Protein AF-A0A933KAN9-F1 (afdb_monomer_lite)

Radius of gyration: 33.81 Å; chains: 1; bounding box: 90×97×96 Å

Secondary structure (DSSP, 8-state):
----------------PPPP------------PPPP----PPP-----HHHHHHH-S-HHHHHHHHHHHHHHHHH-TTTS-SSGGG--PBPTTHHHHHHHH-TTS-HHHHHHHHHHHHTSHHHHHHHHH--EEE-TTS-EEEE--HHHHHHHHHHHHHHHTT-SS----PPPPPP-----------S---S-S-------EEEE-S--SGGGSBSSTTSTT-EEEEEE-GGGGGG-TTGGG-SEEEEEEE-TT-----SEE--TT-SS-EEGGGS--S-SSS-EEEEEEEEEEEETTEEEEES--S-TTPEEEEEEE--HHHH----S--GGGGGTTTTTTS-BPP--SSS------------

Structure (mmCIF, N/CA/C/O backbone):
data_AF-A0A933KAN9-F1
#
_entry.id   AF-A0A933KAN9-F1
#
loop_
_atom_site.group_PDB
_atom_site.id
_atom_site.type_symbol
_atom_site.label_atom_id
_atom_site.label_alt_id
_atom_site.label_comp_id
_atom_site.label_asym_id
_atom_site.label_entity_id
_atom_site.label_seq_id
_atom_site.pdbx_PDB_ins_code
_atom_site.Cartn_x
_atom_site.Cartn_y
_atom_site.Cartn_z
_atom_site.occupancy
_atom_site.B_iso_or_equiv
_atom_site.auth_seq_id
_atom_site.auth_comp_id
_atom_site.auth_asym_id
_atom_site.auth_atom_id
_atom_site.pdbx_PDB_model_num
ATOM 1 N N . MET A 1 1 ? 18.149 -59.573 58.997 1.00 39.22 1 MET A N 1
ATOM 2 C CA . MET A 1 1 ? 18.517 -60.628 58.024 1.00 39.22 1 MET A CA 1
ATOM 3 C C . MET A 1 1 ? 18.379 -60.016 56.630 1.00 39.22 1 MET A C 1
ATOM 5 O O . MET A 1 1 ? 17.263 -59.707 56.255 1.00 39.22 1 MET A O 1
ATOM 9 N N . ALA A 1 2 ? 19.431 -59.430 56.037 1.00 36.28 2 ALA A N 1
ATOM 10 C CA . ALA A 1 2 ? 20.423 -60.057 55.130 1.00 36.28 2 ALA A CA 1
ATOM 11 C C . ALA A 1 2 ? 19.733 -60.845 53.993 1.00 36.28 2 ALA A C 1
ATOM 13 O O . ALA A 1 2 ? 18.967 -61.752 54.287 1.00 36.28 2 ALA A O 1
ATOM 14 N N . THR A 1 3 ? 19.881 -60.533 52.695 1.00 36.53 3 THR A N 1
ATOM 15 C CA . THR A 1 3 ? 21.091 -60.693 51.840 1.00 36.53 3 THR A CA 1
ATOM 16 C C . THR A 1 3 ? 20.788 -59.997 50.486 1.00 36.53 3 THR A C 1
ATOM 18 O O . THR A 1 3 ? 19.727 -60.244 49.931 1.00 36.53 3 THR A O 1
ATOM 21 N N . ARG A 1 4 ? 21.469 -58.946 49.998 1.00 35.81 4 ARG A N 1
ATOM 22 C CA . ARG A 1 4 ? 22.758 -58.826 49.266 1.00 35.81 4 ARG A CA 1
ATOM 23 C C . ARG A 1 4 ? 22.948 -59.776 48.064 1.00 35.81 4 ARG A C 1
ATOM 25 O O . ARG A 1 4 ? 23.425 -60.887 48.247 1.00 35.81 4 ARG A O 1
ATOM 32 N N . ILE A 1 5 ? 22.734 -59.279 46.837 1.00 42.47 5 ILE A N 1
ATOM 33 C CA . ILE A 1 5 ? 23.408 -59.779 45.623 1.00 42.47 5 ILE A CA 1
ATOM 34 C C . ILE A 1 5 ? 24.001 -58.588 44.854 1.00 42.47 5 ILE A C 1
ATOM 36 O O . ILE A 1 5 ? 23.330 -57.603 44.562 1.00 42.47 5 ILE A O 1
ATOM 40 N N . SER A 1 6 ? 25.308 -58.682 44.610 1.00 36.56 6 SER A N 1
ATOM 41 C CA . SER A 1 6 ? 26.173 -57.728 43.913 1.00 36.56 6 SER A CA 1
ATOM 42 C C . SER A 1 6 ? 26.535 -58.217 42.507 1.00 36.56 6 SER A C 1
ATOM 44 O O . SER A 1 6 ? 26.453 -59.416 42.249 1.00 36.56 6 SER A O 1
ATOM 46 N N . ARG A 1 7 ? 27.136 -57.288 41.737 1.00 37.66 7 ARG A N 1
ATOM 47 C CA . ARG A 1 7 ? 28.066 -57.411 40.580 1.00 37.66 7 ARG A CA 1
ATOM 48 C C . ARG A 1 7 ? 27.442 -56.848 39.297 1.00 37.66 7 ARG A C 1
ATOM 50 O O . ARG A 1 7 ? 26.288 -57.120 39.028 1.00 37.66 7 ARG A O 1
ATOM 57 N N . LYS A 1 8 ? 28.134 -56.083 38.451 1.00 37.22 8 LYS A N 1
ATOM 58 C CA . LYS A 1 8 ? 29.492 -55.504 38.439 1.00 37.22 8 LYS A CA 1
ATOM 59 C C . LYS A 1 8 ? 29.449 -54.385 37.379 1.00 37.22 8 LYS A C 1
ATOM 61 O O . LYS A 1 8 ? 28.786 -54.549 36.363 1.00 37.22 8 LYS A O 1
ATOM 66 N N . LYS A 1 9 ? 30.120 -53.260 37.640 1.00 36.72 9 LYS A N 1
ATOM 67 C CA . LYS A 1 9 ? 30.424 -52.211 36.654 1.00 36.72 9 LYS A CA 1
ATOM 68 C C . LYS A 1 9 ? 31.708 -52.612 35.930 1.00 36.72 9 LYS A C 1
ATOM 70 O O . LYS A 1 9 ? 32.694 -52.854 36.623 1.00 36.72 9 LYS A O 1
ATOM 75 N N . ASP A 1 10 ? 31.701 -52.606 34.602 1.00 39.97 10 ASP A N 1
ATOM 76 C CA . ASP A 1 10 ? 32.914 -52.709 33.789 1.00 39.97 10 ASP A CA 1
ATOM 77 C C . ASP A 1 10 ? 33.286 -51.330 33.219 1.00 39.97 10 ASP A C 1
ATOM 79 O O . ASP A 1 10 ? 32.439 -50.572 32.744 1.00 39.97 10 ASP A O 1
ATOM 83 N N . ALA A 1 11 ? 34.572 -51.008 33.346 1.00 41.72 11 ALA A N 1
ATOM 84 C CA . ALA A 1 11 ? 35.268 -49.827 32.840 1.00 41.72 11 ALA A CA 1
ATOM 85 C C . ALA A 1 11 ? 36.273 -50.272 31.744 1.00 41.72 11 ALA A C 1
ATOM 87 O O . ALA A 1 11 ? 36.540 -51.468 31.632 1.00 41.72 11 ALA A O 1
ATOM 88 N N . PRO A 1 12 ? 36.797 -49.353 30.907 1.00 43.16 12 PRO A N 1
ATOM 89 C CA . PRO A 1 12 ? 37.215 -49.651 29.534 1.00 43.16 12 PRO A CA 1
ATOM 90 C C . PRO A 1 12 ? 38.697 -50.038 29.388 1.00 43.16 12 PRO A C 1
ATOM 92 O O . PRO A 1 12 ? 39.545 -49.587 30.154 1.00 43.16 12 PRO A O 1
ATOM 95 N N . GLU A 1 13 ? 39.013 -50.792 28.330 1.00 39.59 13 GLU A N 1
ATOM 96 C CA . GLU A 1 13 ? 40.375 -51.204 27.946 1.00 39.59 13 GLU A CA 1
ATOM 97 C C . GLU A 1 13 ? 40.784 -50.718 26.525 1.00 39.59 13 GLU A C 1
ATOM 99 O O . GLU A 1 13 ? 39.936 -50.241 25.766 1.00 39.59 13 GLU A O 1
ATOM 104 N N . PRO A 1 14 ? 42.095 -50.718 26.182 1.00 42.03 14 PRO A N 1
ATOM 105 C CA . PRO A 1 14 ? 42.763 -49.570 25.560 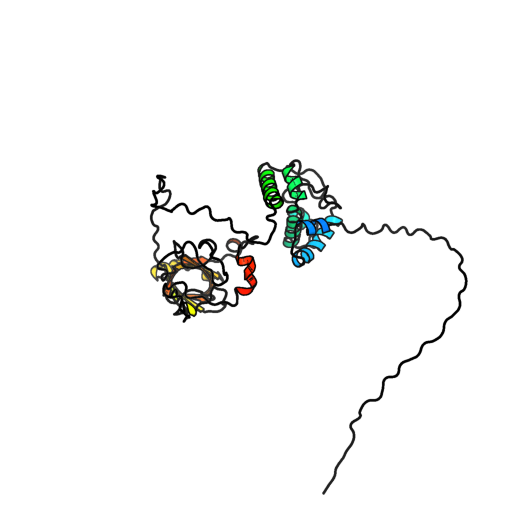1.00 42.03 14 PRO A CA 1
ATOM 106 C C . PRO A 1 14 ? 43.056 -49.677 24.050 1.00 42.03 14 PRO A C 1
ATOM 108 O O . PRO A 1 14 ? 43.121 -50.744 23.445 1.00 42.03 14 PRO A O 1
ATOM 111 N N . LYS A 1 15 ? 43.330 -48.507 23.454 1.00 38.97 15 LYS A N 1
ATOM 112 C CA . LYS A 1 15 ? 43.738 -48.300 22.054 1.00 38.97 15 LYS A CA 1
ATOM 113 C C . LYS A 1 15 ? 45.146 -48.845 21.777 1.00 38.97 15 LYS A C 1
ATOM 115 O O . LYS A 1 15 ? 46.099 -48.450 22.446 1.00 38.97 15 LYS A O 1
ATOM 120 N N . THR A 1 16 ? 45.306 -49.624 20.704 1.00 39.72 16 THR A N 1
ATOM 121 C CA . THR A 1 16 ? 46.615 -49.989 20.134 1.00 39.72 16 THR A CA 1
ATOM 122 C C . THR A 1 16 ? 46.705 -49.649 18.639 1.00 39.72 16 THR A C 1
ATOM 124 O O . THR A 1 16 ? 45.781 -49.849 17.857 1.00 39.72 16 THR A O 1
ATOM 127 N N . ARG A 1 17 ? 47.846 -49.056 18.267 1.00 40.59 17 ARG A N 1
ATOM 128 C CA . ARG A 1 17 ? 48.287 -48.670 16.912 1.00 40.59 17 ARG A CA 1
ATOM 129 C C . ARG A 1 17 ? 48.890 -49.881 16.181 1.00 40.59 17 ARG A C 1
ATOM 131 O O . ARG A 1 17 ? 49.710 -50.559 16.802 1.00 40.59 17 ARG A O 1
ATOM 138 N N . PRO A 1 18 ? 48.691 -50.059 14.863 1.00 41.59 18 PRO A N 1
ATOM 139 C CA . PRO A 1 18 ? 49.571 -50.899 14.060 1.00 41.59 18 PRO A CA 1
ATOM 140 C C . PRO A 1 18 ? 50.686 -50.092 13.366 1.00 41.59 18 PRO A C 1
ATOM 142 O O . PRO A 1 18 ? 50.526 -48.929 12.993 1.00 41.59 18 PRO A O 1
ATOM 145 N N . LYS A 1 19 ? 51.853 -50.738 13.262 1.00 38.16 19 LYS A N 1
ATOM 146 C CA . LYS A 1 19 ? 53.161 -50.233 12.811 1.00 38.16 19 LYS A CA 1
ATOM 147 C C . LYS A 1 19 ? 53.364 -50.374 11.288 1.00 38.16 19 LYS A C 1
ATOM 149 O O . LYS A 1 19 ? 52.748 -51.215 10.645 1.00 38.16 19 LYS A O 1
ATOM 154 N N . LYS A 1 20 ? 54.291 -49.560 10.759 1.00 36.69 20 LYS A N 1
ATOM 155 C CA . LYS A 1 20 ? 54.832 -49.531 9.380 1.00 36.69 20 LYS A CA 1
ATOM 156 C C . LYS A 1 20 ? 55.448 -50.867 8.922 1.00 36.69 20 LYS A C 1
ATOM 158 O O . LYS A 1 20 ? 56.085 -51.548 9.721 1.00 36.69 20 LYS A O 1
ATOM 163 N N . ALA A 1 21 ? 55.389 -51.124 7.610 1.00 38.38 21 ALA A N 1
ATOM 164 C CA . ALA A 1 21 ? 56.153 -52.151 6.886 1.00 38.38 21 ALA A CA 1
ATOM 165 C C . ALA A 1 21 ? 57.046 -51.519 5.771 1.00 38.38 21 ALA A C 1
ATOM 167 O O . ALA A 1 21 ? 56.787 -50.377 5.386 1.00 38.38 21 ALA A O 1
ATOM 168 N N . PRO A 1 22 ? 58.120 -52.202 5.304 1.00 40.03 22 PRO A N 1
ATOM 169 C CA . PRO A 1 22 ? 59.354 -51.601 4.754 1.00 40.03 22 PRO A CA 1
ATOM 170 C C . PRO A 1 22 ? 59.400 -51.495 3.203 1.00 40.03 22 PRO A C 1
ATOM 172 O O . PRO A 1 22 ? 58.502 -52.007 2.532 1.00 40.03 22 PRO A O 1
ATOM 175 N N . PRO A 1 23 ? 60.426 -50.839 2.600 1.00 37.44 23 PRO A N 1
ATOM 176 C CA . PRO A 1 23 ? 60.395 -50.404 1.201 1.00 37.44 23 PRO A CA 1
ATOM 177 C C . PRO A 1 23 ? 60.885 -51.489 0.227 1.00 37.44 23 PRO A C 1
ATOM 179 O O . PRO A 1 23 ? 61.805 -52.248 0.538 1.00 37.44 23 PRO A O 1
ATOM 182 N N . LYS A 1 24 ? 60.321 -51.529 -0.989 1.00 37.28 24 LYS A N 1
ATOM 183 C CA . LYS A 1 24 ? 60.806 -52.376 -2.094 1.00 37.28 24 LYS A CA 1
ATOM 184 C C . LYS A 1 24 ? 61.358 -51.546 -3.260 1.00 37.28 24 LYS A C 1
ATOM 186 O O . LYS A 1 24 ? 60.883 -50.459 -3.567 1.00 37.28 24 LYS A O 1
ATOM 191 N N . ARG A 1 25 ? 62.430 -52.104 -3.829 1.00 33.53 25 ARG A N 1
ATOM 192 C CA . ARG A 1 25 ? 63.418 -51.585 -4.788 1.00 33.53 25 ARG A CA 1
ATOM 193 C C . ARG A 1 25 ? 62.855 -51.051 -6.113 1.00 33.53 25 ARG A C 1
ATOM 195 O O . ARG A 1 25 ? 61.905 -51.592 -6.660 1.00 33.53 25 ARG A O 1
ATOM 202 N N . ARG A 1 26 ? 63.597 -50.082 -6.669 1.00 37.56 26 ARG A N 1
ATOM 203 C CA . ARG A 1 26 ? 63.586 -49.632 -8.071 1.00 37.56 26 ARG A CA 1
ATOM 204 C C . ARG A 1 26 ? 63.825 -50.788 -9.054 1.00 37.56 26 ARG A C 1
ATOM 206 O O . ARG A 1 26 ? 64.801 -51.524 -8.904 1.00 37.56 26 ARG A O 1
ATOM 213 N N . SER A 1 27 ? 63.041 -50.825 -10.127 1.00 34.72 27 SER A N 1
ATOM 214 C CA . SER A 1 27 ? 63.400 -51.450 -11.404 1.00 34.72 27 SER A CA 1
ATOM 215 C C . SER A 1 27 ? 62.943 -50.562 -12.565 1.00 34.72 27 SER A C 1
ATOM 217 O O . SER A 1 27 ? 62.012 -49.775 -12.429 1.00 34.72 27 SER A O 1
ATOM 219 N N . LYS A 1 28 ? 63.705 -50.644 -13.654 1.00 32.75 28 LYS A N 1
ATOM 220 C CA . LYS A 1 28 ? 63.825 -49.710 -14.778 1.00 32.75 28 LYS A CA 1
ATOM 221 C C . LYS A 1 28 ? 62.563 -49.597 -15.647 1.00 32.75 28 LYS A C 1
ATOM 223 O O . LYS A 1 28 ? 61.831 -50.566 -15.813 1.00 32.75 28 LYS A O 1
ATOM 228 N N . THR A 1 29 ? 62.404 -48.419 -16.245 1.00 32.28 29 THR A N 1
ATOM 229 C CA . THR A 1 29 ? 61.560 -48.121 -17.410 1.00 32.28 29 THR A CA 1
ATOM 230 C C . THR A 1 29 ? 61.876 -49.032 -18.600 1.00 32.28 29 THR A C 1
ATOM 232 O O . THR A 1 29 ? 63.043 -49.346 -18.847 1.00 32.28 29 THR A O 1
ATOM 235 N N . PRO A 1 30 ? 60.848 -49.350 -19.398 1.00 34.91 30 PRO A N 1
ATOM 236 C CA . PRO A 1 30 ? 60.942 -49.140 -20.832 1.00 34.91 30 PRO A CA 1
ATOM 237 C C . PRO A 1 30 ? 59.829 -48.200 -21.306 1.00 34.91 30 PRO A C 1
ATOM 239 O O . PRO A 1 30 ? 58.677 -48.293 -20.885 1.00 34.91 30 PRO A O 1
ATOM 242 N N . SER A 1 31 ? 60.223 -47.266 -22.165 1.00 39.56 31 SER A N 1
ATOM 243 C CA . SER A 1 31 ? 59.354 -46.344 -22.882 1.00 39.56 31 SER A CA 1
ATOM 244 C C . SER A 1 31 ? 58.351 -47.124 -23.731 1.00 39.56 31 SER A C 1
ATOM 246 O O . SER A 1 31 ? 58.756 -47.916 -24.579 1.00 39.56 31 SER A O 1
ATOM 248 N N . VAL A 1 32 ? 57.060 -46.890 -23.505 1.00 35.34 32 VAL A N 1
ATOM 249 C CA . VAL A 1 32 ? 55.982 -47.314 -24.402 1.00 35.34 32 VAL A CA 1
ATOM 250 C C . VAL A 1 32 ? 55.256 -46.052 -24.836 1.00 35.34 32 VAL A C 1
ATOM 252 O O . VAL A 1 32 ? 54.851 -45.240 -24.004 1.00 35.34 32 VAL A O 1
ATOM 255 N N . GLU A 1 33 ? 55.196 -45.883 -26.151 1.00 34.62 33 GLU A N 1
ATOM 256 C CA . GLU A 1 33 ? 54.547 -44.796 -26.869 1.00 34.62 33 GLU A CA 1
ATOM 257 C C . GLU A 1 33 ? 53.091 -44.623 -26.430 1.00 34.62 33 GLU A C 1
ATOM 259 O O . GLU A 1 33 ? 52.319 -45.578 -26.344 1.00 34.62 33 GLU A O 1
ATOM 264 N N . THR A 1 34 ? 52.725 -43.374 -26.155 1.00 32.88 34 THR A N 1
ATOM 265 C CA . THR A 1 34 ? 51.362 -42.946 -25.850 1.00 32.88 34 THR A CA 1
ATOM 266 C C . THR A 1 34 ? 50.491 -43.082 -27.104 1.00 32.88 34 THR A C 1
ATOM 268 O O . THR A 1 34 ? 50.758 -42.377 -28.080 1.00 32.88 34 THR A O 1
ATOM 271 N N . PRO A 1 35 ? 49.423 -43.902 -27.122 1.00 36.59 35 PRO A N 1
ATOM 272 C CA . PRO A 1 35 ? 48.380 -43.727 -28.117 1.00 36.59 35 PRO A CA 1
ATOM 273 C C . PRO A 1 35 ? 47.588 -42.468 -27.750 1.00 36.59 35 PRO A C 1
ATOM 275 O O . PRO A 1 35 ? 47.209 -42.264 -26.595 1.00 36.59 35 PRO A O 1
ATOM 278 N N . ALA A 1 36 ? 47.377 -41.604 -28.739 1.00 42.34 36 ALA A N 1
ATOM 279 C CA . ALA A 1 36 ? 46.606 -40.378 -28.604 1.00 42.34 36 ALA A CA 1
ATOM 280 C C . ALA A 1 36 ? 45.197 -40.672 -28.054 1.00 42.34 36 ALA A C 1
ATOM 282 O O . ALA A 1 36 ? 44.476 -41.473 -28.657 1.00 42.34 36 ALA A O 1
ATOM 283 N N . PRO A 1 37 ? 44.748 -40.018 -26.969 1.00 38.59 37 PRO A N 1
ATOM 284 C CA . PRO A 1 37 ? 43.336 -39.995 -26.660 1.00 38.59 37 PRO A CA 1
ATOM 285 C C . PRO A 1 37 ? 42.678 -38.927 -27.534 1.00 38.59 37 PRO A C 1
ATOM 287 O O . PRO A 1 37 ? 42.768 -37.729 -27.272 1.00 38.59 37 PRO A O 1
ATOM 290 N N . SER A 1 38 ? 41.974 -39.380 -28.571 1.00 42.31 38 SER A N 1
ATOM 291 C CA . SER A 1 38 ? 40.800 -38.661 -29.045 1.00 42.31 38 SER A CA 1
ATOM 292 C C . SER A 1 38 ? 39.756 -38.699 -27.928 1.00 42.31 38 SER A C 1
ATOM 294 O O . SER A 1 38 ? 38.986 -39.648 -27.790 1.00 42.31 38 SER A O 1
ATOM 296 N N . ALA A 1 39 ? 39.747 -37.664 -27.111 1.00 35.88 39 ALA A N 1
ATOM 297 C CA . ALA A 1 39 ? 38.555 -37.217 -26.429 1.00 35.88 39 ALA A CA 1
ATOM 298 C C . ALA A 1 39 ? 38.569 -35.715 -26.638 1.00 35.88 39 ALA A C 1
ATOM 300 O O . ALA A 1 39 ? 39.423 -35.025 -26.091 1.00 35.88 39 ALA A O 1
ATOM 301 N N . THR A 1 40 ? 37.701 -35.236 -27.525 1.00 46.22 40 THR A N 1
ATOM 302 C CA . THR A 1 40 ? 37.363 -33.821 -27.616 1.00 46.22 40 THR A CA 1
ATOM 303 C C . THR A 1 40 ? 37.081 -33.379 -26.188 1.00 46.22 40 THR A C 1
ATOM 305 O O . THR A 1 40 ? 36.117 -33.855 -25.583 1.00 46.22 40 THR A O 1
ATOM 308 N N . GLU A 1 41 ? 37.988 -32.592 -25.606 1.00 36.41 41 GLU A N 1
ATOM 309 C CA . GLU A 1 41 ? 37.766 -32.030 -24.282 1.00 36.41 41 GLU A CA 1
ATOM 310 C C . GLU A 1 41 ? 36.396 -31.341 -24.319 1.00 36.41 41 GLU A C 1
ATOM 312 O O . GLU A 1 41 ? 36.077 -30.688 -25.323 1.00 36.41 41 GLU A O 1
ATOM 317 N N . PRO A 1 42 ? 35.540 -31.528 -23.296 1.00 42.28 42 PRO A N 1
ATOM 318 C CA . PRO A 1 42 ? 34.313 -30.752 -23.219 1.00 42.28 42 PRO A CA 1
ATOM 319 C C . PRO A 1 42 ? 34.707 -29.277 -23.346 1.00 42.28 42 PRO A C 1
ATOM 321 O O . PRO A 1 42 ? 35.701 -28.883 -22.725 1.00 42.28 42 PRO A O 1
ATOM 324 N N . PRO A 1 43 ? 33.999 -28.483 -24.174 1.00 49.50 43 PRO A N 1
ATOM 325 C CA . PRO A 1 43 ? 34.355 -27.089 -24.378 1.00 49.50 43 PRO A CA 1
ATOM 326 C C . PRO A 1 43 ? 34.529 -26.435 -23.013 1.00 49.50 43 PRO A C 1
ATOM 328 O O . PRO A 1 43 ? 33.701 -26.634 -22.116 1.00 49.50 43 PRO A O 1
ATOM 331 N N . SER A 1 44 ? 35.646 -25.724 -22.847 1.00 53.69 44 SER A N 1
ATOM 332 C CA . SER A 1 44 ? 35.935 -24.935 -21.655 1.00 53.69 44 SER A CA 1
ATOM 333 C C . SER A 1 44 ? 34.654 -24.209 -21.247 1.00 53.69 44 SER A C 1
ATOM 335 O O . SER A 1 44 ? 34.033 -23.592 -22.115 1.00 53.69 44 SER A O 1
ATOM 337 N N . PRO A 1 45 ? 34.203 -24.304 -19.983 1.00 57.09 45 PRO A N 1
ATOM 338 C CA . PRO A 1 45 ? 32.956 -23.674 -19.593 1.00 57.09 45 PRO A CA 1
ATOM 339 C C . PRO A 1 45 ? 33.028 -22.183 -19.942 1.00 57.09 45 PRO A C 1
ATOM 341 O O . PRO A 1 45 ? 34.054 -21.555 -19.654 1.00 57.09 45 PRO A O 1
ATOM 344 N N . PRO A 1 46 ? 31.975 -21.625 -20.562 1.00 60.50 46 PRO A N 1
ATOM 345 C CA . PRO A 1 46 ? 32.005 -20.267 -21.071 1.00 60.50 46 PRO A CA 1
ATOM 346 C C . PRO A 1 46 ? 32.378 -19.297 -19.954 1.00 60.50 46 PRO A C 1
ATOM 348 O O . PRO A 1 46 ? 31.831 -19.360 -18.842 1.00 60.50 46 PRO A O 1
ATOM 351 N N . CYS A 1 47 ? 33.345 -18.419 -20.228 1.00 67.19 47 CYS A N 1
ATOM 352 C CA . CYS A 1 47 ? 33.842 -17.465 -19.244 1.00 67.19 47 CYS A CA 1
ATOM 353 C C . CYS A 1 47 ? 32.799 -16.359 -19.057 1.00 67.19 47 CYS A C 1
ATOM 355 O O . CYS A 1 47 ? 32.822 -15.337 -19.734 1.00 67.19 47 CYS A O 1
ATOM 357 N N . ILE A 1 48 ? 31.850 -16.582 -18.149 1.00 74.12 48 ILE A N 1
ATOM 358 C CA . ILE A 1 48 ? 30.797 -15.616 -17.802 1.00 74.12 48 ILE A CA 1
ATOM 359 C C . ILE A 1 48 ? 31.188 -14.705 -16.631 1.00 74.12 48 ILE A C 1
ATOM 361 O O . ILE A 1 48 ? 30.415 -13.831 -16.244 1.00 74.12 48 ILE A O 1
ATOM 365 N N . ASP A 1 49 ? 32.368 -14.906 -16.040 1.00 76.00 49 ASP A N 1
ATOM 366 C CA . ASP A 1 49 ? 32.771 -14.229 -14.803 1.00 76.00 49 ASP A CA 1
ATOM 367 C C . ASP A 1 49 ? 32.964 -12.712 -15.000 1.00 76.00 49 ASP A C 1
ATOM 369 O O . ASP A 1 49 ? 32.748 -11.938 -14.070 1.00 76.00 49 ASP A O 1
ATOM 373 N N . TRP A 1 50 ? 33.205 -12.247 -16.232 1.00 74.12 50 TRP A N 1
ATOM 374 C CA . TRP A 1 50 ? 33.195 -10.814 -16.560 1.00 74.12 50 TRP A CA 1
ATOM 375 C C . TRP A 1 50 ? 31.821 -10.160 -16.321 1.00 74.12 50 TRP A C 1
ATOM 377 O O . TRP A 1 50 ? 31.743 -8.976 -15.988 1.00 74.12 50 TRP A O 1
ATOM 387 N N . ILE A 1 51 ? 30.718 -10.915 -16.447 1.00 76.56 51 ILE A N 1
ATOM 388 C CA . ILE A 1 51 ? 29.370 -10.415 -16.139 1.00 76.56 51 ILE A CA 1
ATOM 389 C C . ILE A 1 51 ? 29.273 -10.158 -14.634 1.00 76.56 51 ILE A C 1
ATOM 391 O O . ILE A 1 51 ? 28.743 -9.124 -14.231 1.00 76.56 51 ILE A O 1
ATOM 395 N N . PHE A 1 52 ? 29.819 -11.042 -13.794 1.00 77.19 52 PHE A N 1
ATOM 396 C CA . PHE A 1 52 ? 29.864 -10.852 -12.340 1.00 77.19 52 PHE A CA 1
ATOM 397 C C . PHE A 1 52 ? 30.647 -9.597 -11.957 1.00 77.19 52 PHE A C 1
ATOM 399 O O . PHE A 1 52 ? 30.138 -8.769 -11.195 1.00 77.19 52 PHE A O 1
ATOM 406 N N . GLU A 1 53 ? 31.845 -9.444 -12.528 1.00 73.62 53 GLU A N 1
ATOM 407 C CA . GLU A 1 53 ? 32.738 -8.299 -12.318 1.00 73.62 53 GLU A CA 1
ATOM 408 C C . GLU A 1 53 ? 32.071 -6.968 -12.694 1.00 73.62 53 GLU A C 1
ATOM 410 O O . GLU A 1 53 ? 32.288 -5.947 -12.036 1.00 73.62 53 GLU A O 1
ATOM 415 N N . GLU A 1 54 ? 31.198 -6.976 -13.706 1.00 72.44 54 GLU A N 1
ATOM 416 C CA . GLU A 1 54 ? 30.489 -5.784 -14.160 1.00 72.44 54 GLU A CA 1
ATOM 417 C C . GLU A 1 54 ? 29.102 -5.562 -13.545 1.00 72.44 54 GLU A C 1
ATOM 419 O O . GLU A 1 54 ? 28.575 -4.456 -13.644 1.00 72.44 54 GLU A O 1
ATOM 424 N N . THR A 1 55 ? 28.440 -6.545 -12.950 1.00 63.31 55 THR A N 1
ATOM 425 C CA . THR A 1 55 ? 27.001 -6.384 -12.642 1.00 63.31 55 THR A CA 1
ATOM 426 C C . THR A 1 55 ? 26.672 -6.522 -11.171 1.00 63.31 55 THR A C 1
ATOM 428 O O . THR A 1 55 ? 25.715 -5.899 -10.708 1.00 63.31 55 THR A O 1
ATOM 431 N N . THR A 1 56 ? 27.455 -7.276 -10.397 1.00 56.97 56 THR A N 1
ATOM 432 C CA . THR A 1 56 ? 27.018 -7.699 -9.062 1.00 56.97 56 THR A CA 1
ATOM 433 C C . THR A 1 56 ? 28.056 -7.471 -7.971 1.00 56.97 56 THR A C 1
ATOM 435 O O . THR A 1 56 ? 29.139 -8.038 -7.985 1.00 56.97 56 THR A O 1
ATOM 438 N N . LYS A 1 57 ? 27.654 -6.736 -6.924 1.00 54.62 57 LYS A N 1
ATOM 439 C CA . LYS A 1 57 ? 28.362 -6.654 -5.628 1.00 54.62 57 LYS A CA 1
ATOM 440 C C . LYS A 1 57 ? 27.875 -7.697 -4.598 1.00 54.62 57 LYS A C 1
ATOM 442 O O . LYS A 1 57 ? 28.319 -7.684 -3.452 1.00 54.62 57 LYS A O 1
ATOM 447 N N . HIS A 1 58 ? 26.967 -8.611 -4.972 1.00 61.62 58 HIS A N 1
ATOM 448 C CA . HIS A 1 58 ? 26.351 -9.591 -4.061 1.00 61.62 58 HIS A CA 1
ATOM 449 C C . HIS A 1 58 ? 26.466 -11.040 -4.561 1.00 61.62 58 HIS A C 1
ATOM 451 O O . HIS A 1 58 ? 25.676 -11.497 -5.388 1.00 61.62 58 HIS A O 1
ATOM 457 N N . ARG A 1 59 ? 27.404 -11.793 -3.968 1.00 66.94 59 ARG A N 1
ATOM 458 C CA . ARG A 1 59 ? 27.730 -13.193 -4.308 1.00 66.94 59 ARG A CA 1
ATOM 459 C C . ARG A 1 59 ? 26.518 -14.140 -4.318 1.00 66.94 59 ARG A C 1
ATOM 461 O O . ARG A 1 59 ? 26.354 -14.906 -5.253 1.00 66.94 59 ARG A O 1
ATOM 468 N N . ARG A 1 60 ? 25.594 -13.993 -3.358 1.00 66.19 60 ARG A N 1
ATOM 469 C CA . ARG A 1 60 ? 24.388 -14.844 -3.248 1.00 66.19 60 ARG A CA 1
ATOM 470 C C . ARG A 1 60 ? 23.408 -14.729 -4.422 1.00 66.19 60 ARG A C 1
ATOM 472 O O . ARG A 1 60 ? 22.654 -15.666 -4.657 1.00 66.19 60 ARG A O 1
ATOM 479 N N . SER A 1 61 ? 23.352 -13.584 -5.107 1.00 73.75 61 SER A N 1
ATOM 480 C CA . SER A 1 61 ? 22.505 -13.430 -6.301 1.00 73.75 61 SER A CA 1
ATOM 481 C C . SER A 1 61 ? 23.165 -14.077 -7.512 1.00 73.75 61 SER A C 1
ATOM 483 O O . SER A 1 61 ? 22.489 -14.722 -8.305 1.00 73.75 61 SER A O 1
ATOM 485 N N . TRP A 1 62 ? 24.489 -13.938 -7.618 1.00 81.25 62 TRP A N 1
ATOM 486 C CA . TRP A 1 62 ? 25.283 -14.548 -8.677 1.00 81.25 62 TRP A CA 1
ATOM 487 C C . TRP A 1 62 ? 25.216 -16.073 -8.635 1.00 81.25 62 TRP A C 1
ATOM 489 O O . TRP A 1 62 ? 24.951 -16.692 -9.658 1.00 81.25 62 TRP A O 1
ATOM 499 N N . ASP A 1 63 ? 25.330 -16.672 -7.447 1.00 83.75 63 ASP A N 1
ATOM 500 C CA . ASP A 1 63 ? 25.273 -18.130 -7.272 1.00 83.75 63 ASP A CA 1
ATOM 501 C C . ASP A 1 63 ? 23.954 -18.749 -7.787 1.00 83.75 63 ASP A C 1
ATOM 503 O O . ASP A 1 63 ? 23.928 -19.921 -8.157 1.00 83.75 63 ASP A O 1
ATOM 507 N N . LYS A 1 64 ? 22.866 -17.963 -7.858 1.00 84.94 64 LYS A N 1
ATOM 508 C CA . LYS A 1 64 ? 21.569 -18.396 -8.406 1.00 84.94 64 LYS A CA 1
ATOM 509 C C . LYS A 1 64 ? 21.498 -18.317 -9.930 1.00 84.94 64 LYS A C 1
ATOM 511 O O . LYS A 1 64 ? 20.945 -19.217 -10.553 1.00 84.94 64 LYS A O 1
ATOM 516 N N . ILE A 1 65 ? 22.020 -17.244 -10.525 1.00 87.38 65 ILE A N 1
ATOM 517 C CA . ILE A 1 65 ? 21.889 -16.979 -11.969 1.00 87.38 65 ILE A CA 1
ATOM 518 C C . ILE A 1 65 ? 23.056 -17.540 -12.788 1.00 87.38 65 ILE A C 1
ATOM 520 O O . ILE A 1 65 ? 22.884 -17.844 -13.964 1.00 87.38 65 ILE A O 1
ATOM 524 N N . ALA A 1 66 ? 24.232 -17.722 -12.183 1.00 85.44 66 ALA A N 1
ATOM 525 C CA . ALA A 1 66 ? 25.428 -18.200 -12.869 1.00 85.44 66 ALA A CA 1
ATOM 526 C C . ALA A 1 66 ? 25.254 -19.591 -13.508 1.00 85.44 66 ALA A C 1
ATOM 528 O O . ALA A 1 66 ? 25.689 -19.755 -14.645 1.00 85.44 66 ALA A O 1
ATOM 529 N N . PRO A 1 67 ? 24.603 -20.588 -12.868 1.00 88.06 67 PRO A N 1
ATOM 530 C CA . PRO A 1 67 ? 24.345 -21.875 -13.520 1.00 88.06 67 PRO A CA 1
ATOM 531 C C . PRO A 1 67 ? 23.480 -21.736 -14.779 1.00 88.06 67 PRO A C 1
ATOM 533 O O . PRO A 1 67 ? 23.759 -22.385 -15.782 1.00 88.06 67 PRO A O 1
ATOM 536 N N . VAL A 1 68 ? 22.484 -20.845 -14.743 1.00 88.25 68 VAL A N 1
ATOM 537 C CA . VAL A 1 68 ? 21.595 -20.562 -15.880 1.00 88.25 68 VAL A CA 1
ATOM 538 C C . VAL A 1 68 ? 22.378 -19.890 -17.002 1.00 88.25 68 VAL A C 1
ATOM 540 O O . VAL A 1 68 ? 22.326 -20.341 -18.137 1.00 88.25 68 VAL A O 1
ATOM 543 N N . LEU A 1 69 ? 23.173 -18.865 -16.688 1.00 86.12 69 LEU A N 1
ATOM 544 C CA . LEU A 1 69 ? 24.012 -18.178 -17.673 1.00 86.12 69 LEU A CA 1
ATOM 545 C C . LEU A 1 69 ? 25.025 -19.118 -18.336 1.00 86.12 69 LEU A C 1
ATOM 547 O O . LEU A 1 69 ? 25.210 -19.032 -19.544 1.00 86.12 69 LEU A O 1
ATOM 551 N N . ARG A 1 70 ? 25.641 -20.043 -17.584 1.00 87.00 70 ARG A N 1
ATOM 552 C CA . ARG A 1 70 ? 26.549 -21.052 -18.160 1.00 87.00 70 ARG A CA 1
ATOM 553 C C . ARG A 1 70 ? 25.820 -22.018 -19.084 1.00 87.00 70 ARG A C 1
ATOM 555 O O . ARG A 1 70 ? 26.342 -22.326 -20.147 1.00 87.00 70 ARG A O 1
ATOM 562 N N . ALA A 1 71 ? 24.631 -22.477 -18.693 1.00 85.62 71 ALA A N 1
ATOM 563 C CA . ALA A 1 71 ? 23.822 -23.365 -19.522 1.00 85.62 71 ALA A CA 1
ATOM 564 C C . ALA A 1 71 ? 23.374 -22.674 -20.819 1.00 85.62 71 ALA A C 1
ATOM 566 O O . ALA A 1 71 ? 23.524 -23.244 -21.895 1.00 85.62 71 ALA A O 1
ATOM 567 N N . LEU A 1 72 ? 22.911 -21.423 -20.726 1.00 85.69 72 LEU A N 1
ATOM 568 C CA . LEU A 1 72 ? 22.509 -20.626 -21.884 1.00 85.69 72 LEU A CA 1
ATOM 569 C C . LEU A 1 72 ? 23.689 -20.296 -22.801 1.00 85.69 72 LEU A C 1
ATOM 571 O O . LEU A 1 72 ? 23.552 -20.408 -24.011 1.00 85.69 72 LEU A O 1
ATOM 575 N N . ALA A 1 73 ? 24.849 -19.933 -22.250 1.00 83.88 73 ALA A N 1
ATOM 576 C CA . ALA A 1 73 ? 26.051 -19.662 -23.037 1.00 83.88 73 ALA A CA 1
ATOM 577 C C . ALA A 1 73 ? 26.579 -20.925 -23.742 1.00 83.88 73 ALA A C 1
ATOM 579 O O . ALA A 1 73 ? 27.001 -20.858 -24.891 1.00 83.88 73 ALA A O 1
ATOM 580 N N . ALA A 1 74 ? 26.499 -22.088 -23.085 1.00 83.00 74 ALA A N 1
ATOM 581 C CA . ALA A 1 74 ? 26.888 -23.364 -23.682 1.00 83.00 74 ALA A CA 1
ATOM 582 C C . ALA A 1 74 ? 25.926 -23.813 -24.796 1.00 83.00 74 ALA A C 1
ATOM 584 O O . ALA A 1 74 ? 26.369 -24.355 -25.806 1.00 83.00 74 ALA A O 1
ATOM 585 N N . ALA A 1 75 ? 24.619 -23.593 -24.619 1.00 83.44 75 ALA A N 1
ATOM 586 C CA . ALA A 1 75 ? 23.601 -23.941 -25.610 1.00 83.44 75 ALA A CA 1
ATOM 587 C C . ALA A 1 75 ? 23.540 -22.940 -26.776 1.00 83.44 75 ALA A C 1
ATOM 589 O O . ALA A 1 75 ? 23.272 -23.325 -27.914 1.00 83.44 75 ALA A O 1
ATOM 590 N N . HIS A 1 76 ? 23.815 -21.664 -26.500 1.00 84.06 76 HIS A N 1
ATOM 591 C CA . HIS A 1 76 ? 23.678 -20.556 -27.441 1.00 84.06 76 HIS A CA 1
ATOM 592 C C . HIS A 1 76 ? 24.894 -19.614 -27.373 1.00 84.06 76 HIS A C 1
ATOM 594 O O . HIS A 1 76 ? 24.808 -18.524 -26.798 1.00 84.06 76 HIS A O 1
ATOM 600 N N . PRO A 1 77 ? 26.025 -19.993 -28.000 1.00 77.69 77 PRO A N 1
ATOM 601 C CA . PRO A 1 77 ? 27.267 -19.212 -27.951 1.00 77.69 77 PRO A CA 1
ATOM 602 C C . PRO A 1 77 ? 27.149 -17.802 -28.550 1.00 77.69 77 PRO A C 1
ATOM 604 O O . PRO A 1 77 ? 27.856 -16.884 -28.142 1.00 77.69 77 PRO A O 1
ATOM 607 N N . GLU A 1 78 ? 26.227 -17.604 -29.499 1.00 76.06 78 GLU A N 1
ATOM 608 C CA . GLU A 1 78 ? 25.946 -16.295 -30.109 1.00 76.06 78 GLU A CA 1
ATOM 609 C C . GLU A 1 78 ? 25.234 -15.330 -29.144 1.00 76.06 78 GLU A C 1
ATOM 611 O O . GLU A 1 78 ? 25.290 -14.112 -29.320 1.00 76.06 78 GLU A O 1
ATOM 616 N N . LEU A 1 79 ? 24.572 -15.860 -28.108 1.00 75.44 79 LEU A N 1
ATOM 617 C CA . LEU A 1 79 ? 23.818 -15.063 -27.146 1.00 75.44 79 LEU A CA 1
ATOM 618 C C . LEU A 1 79 ? 24.719 -14.451 -26.070 1.00 75.44 79 LEU A C 1
ATOM 620 O O . LEU A 1 79 ? 24.550 -13.285 -25.697 1.00 75.44 79 LEU A O 1
ATOM 624 N N . ILE A 1 80 ? 25.654 -15.254 -25.563 1.00 72.56 80 ILE A N 1
ATOM 625 C CA . ILE A 1 80 ? 26.631 -14.884 -24.539 1.00 72.56 80 ILE A CA 1
ATOM 626 C C . ILE A 1 80 ? 27.993 -15.384 -25.038 1.00 72.56 80 ILE A C 1
ATOM 628 O O . ILE A 1 80 ? 28.349 -16.532 -24.777 1.00 72.56 80 ILE A O 1
ATOM 632 N N . PRO A 1 81 ? 28.742 -14.557 -25.784 1.00 66.00 81 PRO A N 1
ATOM 633 C CA . PRO A 1 81 ? 30.015 -14.981 -26.344 1.00 66.00 81 PRO A CA 1
ATOM 634 C C . PRO A 1 81 ? 31.056 -15.213 -25.243 1.00 66.00 81 PRO A C 1
ATOM 636 O O . PRO A 1 81 ? 31.020 -14.564 -24.195 1.00 66.00 81 PRO A O 1
ATOM 639 N N . ASP A 1 82 ? 32.047 -16.062 -25.534 1.00 58.00 82 ASP A N 1
ATOM 640 C CA . ASP A 1 82 ? 33.196 -16.397 -24.668 1.00 58.00 82 ASP A CA 1
ATOM 641 C C . ASP A 1 82 ? 34.173 -15.231 -24.414 1.00 58.00 82 ASP A C 1
ATOM 643 O O . ASP A 1 82 ? 35.352 -15.419 -24.112 1.00 58.00 82 ASP A O 1
ATOM 647 N N . GLY A 1 83 ? 33.705 -13.992 -24.534 1.00 59.25 83 GLY A N 1
ATOM 648 C CA . GLY A 1 83 ? 34.507 -12.825 -24.248 1.00 59.25 83 GLY A CA 1
ATOM 649 C C . GLY A 1 83 ? 33.729 -11.508 -24.283 1.00 59.25 83 GLY A C 1
ATOM 650 O O . GLY A 1 83 ? 32.689 -11.393 -24.936 1.00 59.25 83 GLY A O 1
ATOM 651 N N . PRO A 1 84 ? 34.269 -10.488 -23.603 1.00 55.75 84 PRO A N 1
ATOM 652 C CA . PRO A 1 84 ? 33.615 -9.202 -23.390 1.00 55.75 84 PRO A CA 1
ATOM 653 C C . PRO A 1 84 ? 33.324 -8.375 -24.654 1.00 55.75 84 PRO A C 1
ATOM 655 O O . PRO A 1 84 ? 32.396 -7.569 -24.658 1.00 55.75 84 PRO A O 1
ATOM 658 N N . ASP A 1 85 ? 34.093 -8.559 -25.726 1.00 59.50 85 ASP A N 1
ATOM 659 C CA . ASP A 1 85 ? 34.116 -7.617 -26.858 1.00 59.50 85 ASP A CA 1
ATOM 660 C C . ASP A 1 85 ? 33.134 -7.968 -27.989 1.00 59.50 85 ASP A C 1
ATOM 662 O O . ASP A 1 85 ? 33.147 -7.353 -29.053 1.00 59.50 85 ASP A O 1
ATOM 666 N N . LYS A 1 86 ? 32.281 -8.980 -27.789 1.00 67.12 86 LYS A N 1
ATOM 667 C CA . LYS A 1 86 ? 31.370 -9.501 -28.825 1.00 67.12 86 LYS A CA 1
ATOM 668 C C . LYS A 1 86 ? 29.889 -9.410 -28.458 1.00 67.12 86 LYS A C 1
ATOM 670 O O . LYS A 1 86 ? 29.059 -9.974 -29.164 1.00 67.12 86 LYS A O 1
ATOM 675 N N . VAL A 1 87 ? 29.546 -8.732 -27.365 1.00 78.12 87 VAL A N 1
ATOM 676 C CA . VAL A 1 87 ? 28.160 -8.632 -26.888 1.00 78.12 87 VAL A CA 1
ATOM 677 C C . VAL A 1 87 ? 27.315 -7.839 -27.891 1.00 78.12 87 VAL A C 1
ATOM 679 O O . VAL A 1 87 ? 27.634 -6.695 -28.208 1.00 78.12 87 VAL A O 1
ATOM 682 N N . ARG A 1 88 ? 26.228 -8.442 -28.386 1.00 83.50 88 ARG A N 1
ATOM 683 C CA . ARG A 1 88 ? 25.327 -7.834 -29.378 1.00 83.50 88 ARG A CA 1
ATOM 684 C C . ARG A 1 88 ? 23.956 -7.507 -28.774 1.00 83.50 88 ARG A C 1
ATOM 686 O O . ARG A 1 88 ? 23.494 -8.251 -27.908 1.00 83.50 88 ARG A O 1
ATOM 693 N N . PRO A 1 89 ? 23.265 -6.447 -29.240 1.00 87.56 89 PRO A N 1
ATOM 694 C CA . PRO A 1 89 ? 21.899 -6.156 -28.815 1.00 87.56 89 PRO A CA 1
ATOM 695 C C . PRO A 1 89 ? 20.942 -7.292 -29.183 1.00 87.56 89 PRO A C 1
ATOM 697 O O . PRO A 1 89 ? 20.881 -7.714 -30.336 1.00 87.56 89 PRO A O 1
ATOM 700 N N . TRP A 1 90 ? 20.152 -7.769 -28.227 1.00 89.75 90 TRP A N 1
ATOM 701 C CA . TRP A 1 90 ? 19.222 -8.874 -28.463 1.00 89.75 90 TRP A CA 1
ATOM 702 C C . TRP A 1 90 ? 17.894 -8.425 -29.068 1.00 89.75 90 TRP A C 1
ATOM 704 O O . TRP A 1 90 ? 17.423 -7.315 -28.811 1.00 89.75 90 TRP A O 1
ATOM 714 N N . ALA A 1 91 ? 17.242 -9.300 -29.827 1.00 85.56 91 ALA A N 1
ATOM 715 C CA . ALA A 1 91 ? 15.893 -9.092 -30.339 1.00 85.56 91 ALA A CA 1
ATOM 716 C C . ALA A 1 91 ? 14.871 -8.930 -29.199 1.00 85.56 91 ALA A C 1
ATOM 718 O O . ALA A 1 91 ? 14.989 -9.528 -28.124 1.00 85.56 91 ALA A O 1
ATOM 719 N N . THR A 1 92 ? 13.837 -8.118 -29.425 1.00 82.81 92 THR A N 1
ATOM 720 C CA . THR A 1 92 ? 12.722 -8.007 -28.478 1.00 82.81 92 THR A CA 1
ATOM 721 C C . THR A 1 92 ? 12.004 -9.355 -28.358 1.00 82.81 92 THR A C 1
ATOM 723 O O . THR A 1 92 ? 11.830 -10.075 -29.338 1.00 82.81 92 THR A O 1
ATOM 726 N N . GLY A 1 93 ? 11.619 -9.733 -27.135 1.00 81.56 93 GLY A N 1
ATOM 727 C CA . GLY A 1 93 ? 10.945 -11.014 -26.883 1.00 81.56 93 GLY A CA 1
ATOM 728 C C . GLY A 1 93 ? 11.857 -12.246 -26.812 1.00 81.56 93 GLY A C 1
ATOM 729 O O . GLY A 1 93 ? 11.343 -13.352 -26.682 1.00 81.56 93 GLY A O 1
ATOM 730 N N . LEU A 1 94 ? 13.189 -12.086 -26.817 1.00 85.75 94 LEU A N 1
ATOM 731 C CA . LEU A 1 94 ? 14.150 -13.195 -26.672 1.00 85.75 94 LEU A CA 1
ATOM 732 C C . LEU A 1 94 ? 13.848 -14.119 -25.469 1.00 85.75 94 LEU A C 1
ATOM 734 O O . LEU A 1 94 ? 14.026 -15.331 -25.548 1.00 85.75 94 LEU A O 1
ATOM 738 N N . HIS A 1 95 ? 13.345 -13.560 -24.366 1.00 84.56 95 HIS A N 1
ATOM 739 C CA . HIS A 1 95 ? 12.994 -14.319 -23.163 1.00 84.56 95 HIS A CA 1
ATOM 740 C C . HIS A 1 95 ? 11.880 -15.357 -23.382 1.00 84.56 95 HIS A C 1
ATOM 742 O O . HIS A 1 95 ? 11.891 -16.384 -22.710 1.00 84.56 95 HIS A O 1
ATOM 748 N N . GLU A 1 96 ? 10.940 -15.119 -24.305 1.00 84.69 96 GLU A N 1
ATOM 749 C CA . GLU A 1 96 ? 9.878 -16.085 -24.628 1.00 84.69 96 GLU A CA 1
ATOM 750 C C . GLU A 1 96 ? 10.432 -17.271 -25.423 1.00 84.69 96 GLU A C 1
ATOM 752 O O . GLU A 1 96 ? 10.069 -18.417 -25.166 1.00 84.69 96 GLU A O 1
ATOM 757 N N . VAL A 1 97 ? 11.372 -17.011 -26.337 1.00 86.38 97 VAL A N 1
ATOM 758 C CA . VAL A 1 97 ? 12.058 -18.060 -27.109 1.00 86.38 97 VAL A CA 1
ATOM 759 C C . VAL A 1 97 ? 12.902 -18.935 -26.181 1.00 86.38 97 VAL A C 1
ATOM 761 O O . VAL A 1 97 ? 12.820 -20.158 -26.232 1.00 86.38 97 VAL A O 1
ATOM 764 N N . LEU A 1 98 ? 13.642 -18.315 -25.258 1.00 87.00 98 LEU A N 1
ATOM 765 C CA . LEU A 1 98 ? 14.432 -19.038 -24.261 1.00 87.00 98 LEU A CA 1
ATOM 766 C C . LEU A 1 98 ? 13.572 -19.872 -23.311 1.00 87.00 98 LEU A C 1
ATOM 768 O O . LEU A 1 98 ? 13.977 -20.966 -22.942 1.00 87.00 98 LEU A O 1
ATOM 772 N N . PHE A 1 99 ? 12.382 -19.395 -22.939 1.00 86.12 99 PHE A N 1
ATOM 773 C CA . PHE A 1 99 ? 11.453 -20.184 -22.129 1.00 86.12 99 PHE A CA 1
ATOM 774 C C . PHE A 1 99 ? 10.983 -21.457 -22.850 1.00 86.12 99 PHE A C 1
ATOM 776 O O . PHE A 1 99 ? 10.815 -22.491 -22.211 1.00 86.12 99 PHE A O 1
ATOM 783 N N . GLN A 1 100 ? 10.767 -21.388 -24.165 1.00 86.12 100 GLN A N 1
ATOM 784 C CA . GLN A 1 100 ? 10.345 -22.548 -24.954 1.00 86.12 100 GLN A CA 1
ATOM 785 C C . GLN A 1 100 ? 11.476 -23.563 -25.150 1.00 86.12 100 GLN A C 1
ATOM 787 O O . GLN A 1 100 ? 11.219 -24.764 -25.129 1.00 86.12 100 GLN A O 1
ATOM 792 N N . LEU A 1 101 ? 12.711 -23.085 -25.333 1.00 85.50 101 LEU A N 1
ATOM 793 C CA . LEU A 1 101 ? 13.881 -23.933 -25.577 1.00 85.50 101 LEU A CA 1
ATOM 794 C C . LEU A 1 101 ? 14.491 -24.516 -24.296 1.00 85.50 101 LEU A C 1
ATOM 796 O O . LEU A 1 101 ? 15.058 -25.603 -24.350 1.00 85.50 101 LEU A O 1
ATOM 800 N N . HIS A 1 102 ? 14.337 -23.826 -23.162 1.00 87.31 102 HIS A N 1
ATOM 801 C CA . HIS A 1 102 ? 14.880 -24.232 -21.865 1.00 87.31 102 HIS A CA 1
ATOM 802 C C . HIS A 1 102 ? 13.805 -24.324 -20.766 1.00 87.31 102 HIS A C 1
ATOM 804 O O . HIS A 1 102 ? 13.829 -23.549 -19.799 1.00 87.31 102 HIS A O 1
ATOM 810 N N . PRO A 1 103 ? 12.838 -25.256 -20.881 1.00 86.88 103 PRO A N 1
ATOM 811 C CA . PRO A 1 103 ? 11.778 -25.429 -19.888 1.00 86.88 103 PRO A CA 1
ATOM 812 C C . PRO A 1 103 ? 12.295 -25.902 -18.518 1.00 86.88 103 PRO A C 1
ATOM 814 O O . PRO A 1 103 ? 11.570 -25.809 -17.527 1.00 86.88 103 PRO A O 1
ATOM 817 N N . GLU A 1 104 ? 13.537 -26.392 -18.433 1.00 88.31 104 GLU A N 1
ATOM 818 C CA . GLU A 1 104 ? 14.206 -26.758 -17.182 1.00 88.31 104 GLU A CA 1
ATOM 819 C C . GLU A 1 104 ? 14.458 -25.559 -16.254 1.00 88.31 104 GLU A C 1
ATOM 821 O O . GLU A 1 104 ? 14.602 -25.736 -15.041 1.00 88.31 104 GLU A O 1
ATOM 826 N N . PHE A 1 105 ? 14.481 -24.333 -16.791 1.00 89.44 105 PHE A N 1
ATOM 827 C CA . PHE A 1 105 ? 14.647 -23.114 -16.008 1.00 89.44 105 PHE A CA 1
ATOM 828 C C . PHE A 1 105 ? 13.323 -22.365 -15.842 1.00 89.44 105 PHE A C 1
ATOM 830 O O . PHE A 1 105 ? 12.542 -22.181 -16.773 1.00 89.44 105 PHE A O 1
ATOM 837 N N . SER A 1 106 ? 13.079 -21.846 -14.635 1.00 90.00 106 SER A N 1
ATOM 838 C CA . SER A 1 106 ? 11.903 -21.000 -14.408 1.00 90.00 106 SER A CA 1
ATOM 839 C C . SER A 1 106 ? 11.974 -19.709 -15.239 1.00 90.00 106 SER A C 1
ATOM 841 O O . SER A 1 106 ? 13.037 -19.095 -15.366 1.00 90.00 106 SER A O 1
ATOM 843 N N . ARG A 1 107 ? 10.815 -19.222 -15.713 1.00 88.19 107 ARG A N 1
ATOM 844 C CA . ARG A 1 107 ? 10.691 -17.922 -16.413 1.00 88.19 107 ARG A CA 1
ATOM 845 C C . ARG A 1 107 ? 11.361 -16.776 -15.655 1.00 88.19 107 ARG A C 1
ATOM 847 O O . ARG A 1 107 ? 11.956 -15.889 -16.259 1.00 88.19 107 ARG A O 1
ATOM 854 N N . LYS A 1 108 ? 11.262 -16.803 -14.322 1.00 87.00 108 LYS A N 1
ATOM 855 C CA . LYS A 1 108 ? 11.877 -15.814 -13.434 1.00 87.00 108 LYS A CA 1
ATOM 856 C C . LYS A 1 108 ? 13.405 -15.839 -13.535 1.00 87.00 108 LYS A C 1
ATOM 858 O O . LYS A 1 108 ? 14.005 -14.788 -13.717 1.00 87.00 108 LYS A O 1
ATOM 863 N N . LEU A 1 109 ? 14.016 -17.022 -13.482 1.00 86.75 109 LEU A N 1
ATOM 864 C CA . LEU A 1 109 ? 15.472 -17.176 -13.550 1.00 86.75 109 LEU A CA 1
ATOM 865 C C . LEU A 1 109 ? 16.048 -16.772 -14.912 1.00 86.75 109 LEU A C 1
ATOM 867 O O . LEU A 1 109 ? 17.076 -16.102 -14.948 1.00 86.75 109 LEU A O 1
ATOM 871 N N . ILE A 1 110 ? 15.377 -17.113 -16.019 1.00 88.44 110 ILE A N 1
ATOM 872 C CA . ILE A 1 110 ? 15.799 -16.680 -17.365 1.00 88.44 110 ILE A CA 1
ATOM 873 C C . ILE A 1 110 ? 15.771 -15.149 -17.462 1.00 88.44 110 ILE A C 1
ATOM 875 O O . ILE A 1 110 ? 16.725 -14.541 -17.943 1.00 88.44 110 ILE A O 1
ATOM 879 N N . ARG A 1 111 ? 14.710 -14.502 -16.956 1.00 88.19 111 ARG A N 1
ATOM 880 C CA . ARG A 1 111 ? 14.616 -13.034 -16.937 1.00 88.19 111 ARG A CA 1
ATOM 881 C C . ARG A 1 111 ? 15.718 -12.399 -16.091 1.00 88.19 111 ARG A C 1
ATOM 883 O O . ARG A 1 111 ? 16.359 -11.472 -16.568 1.00 88.19 111 ARG A O 1
ATOM 890 N N . GLU A 1 112 ? 15.968 -12.908 -14.885 1.00 86.56 112 GLU A N 1
ATOM 891 C CA . GLU A 1 112 ? 17.043 -12.413 -14.010 1.00 86.56 112 GLU A CA 1
ATOM 892 C C . GLU A 1 112 ? 18.433 -12.569 -14.657 1.00 86.56 112 GLU A C 1
ATOM 894 O O . GLU A 1 112 ? 19.260 -11.660 -14.575 1.00 86.56 112 GLU A O 1
ATOM 899 N N . ALA A 1 113 ? 18.678 -13.686 -15.349 1.00 86.62 113 ALA A N 1
ATOM 900 C CA . ALA A 1 113 ? 19.921 -13.940 -16.074 1.00 86.62 113 ALA A CA 1
ATOM 901 C C . ALA A 1 113 ? 20.125 -12.954 -17.240 1.00 86.62 113 ALA A C 1
ATOM 903 O O . ALA A 1 113 ? 21.167 -12.300 -17.322 1.00 86.62 113 ALA A O 1
ATOM 904 N N . LEU A 1 114 ? 19.120 -12.786 -18.107 1.00 88.31 114 LEU A N 1
ATOM 905 C CA . LEU A 1 114 ? 19.171 -11.811 -19.203 1.00 88.31 114 LEU A CA 1
ATOM 906 C C . LEU A 1 114 ? 19.337 -10.381 -18.685 1.00 88.31 114 LEU A C 1
ATOM 908 O O . LEU A 1 114 ? 20.100 -9.593 -19.244 1.00 88.31 114 LEU A O 1
ATOM 912 N N . GLU A 1 115 ? 18.642 -10.044 -17.599 1.00 87.25 115 GLU A N 1
ATOM 913 C CA . GLU A 1 115 ? 18.728 -8.725 -16.992 1.00 87.25 115 GLU A CA 1
ATOM 914 C C . GLU A 1 115 ? 20.151 -8.435 -16.494 1.00 87.25 115 GLU A C 1
ATOM 916 O O . GLU A 1 115 ? 20.663 -7.337 -16.722 1.00 87.25 115 GLU A O 1
ATOM 921 N N . ALA A 1 116 ? 20.826 -9.420 -15.891 1.00 84.69 116 ALA A N 1
ATOM 922 C CA . ALA A 1 116 ? 22.220 -9.288 -15.478 1.00 84.69 116 ALA A CA 1
ATOM 923 C C . ALA A 1 116 ? 23.131 -8.933 -16.664 1.00 84.69 116 ALA A C 1
ATOM 925 O O . ALA A 1 116 ? 23.824 -7.919 -16.609 1.00 84.69 116 ALA A O 1
ATOM 926 N N . VAL A 1 117 ? 23.066 -9.678 -17.770 1.00 85.69 117 VAL A N 1
ATOM 927 C CA . VAL A 1 117 ? 23.880 -9.400 -18.970 1.00 85.69 117 VAL A CA 1
ATOM 928 C C . VAL A 1 117 ? 23.537 -8.039 -19.574 1.00 85.69 117 VAL A C 1
ATOM 930 O O . VAL A 1 117 ? 24.437 -7.270 -19.908 1.00 85.69 117 VAL A O 1
ATOM 933 N N . SER A 1 118 ? 22.250 -7.689 -19.650 1.00 87.94 118 SER A N 1
ATOM 934 C CA . SER A 1 118 ? 21.813 -6.416 -20.233 1.00 87.94 118 SER A CA 1
ATOM 935 C C . SER A 1 118 ? 22.319 -5.189 -19.464 1.00 87.94 118 SER A C 1
ATOM 937 O O . SER A 1 118 ? 22.472 -4.115 -20.038 1.00 87.94 118 SER A O 1
ATOM 939 N N . ARG A 1 119 ? 22.616 -5.335 -18.166 1.00 85.56 119 ARG A N 1
ATOM 940 C CA . ARG A 1 119 ? 23.161 -4.272 -17.302 1.00 85.56 119 ARG A CA 1
ATOM 941 C C . ARG A 1 119 ? 24.680 -4.122 -17.385 1.00 85.56 119 ARG A C 1
ATOM 943 O O . ARG A 1 119 ? 25.234 -3.204 -16.772 1.00 85.56 119 ARG A O 1
ATOM 950 N N . THR A 1 120 ? 25.368 -5.018 -18.087 1.00 86.00 120 THR A N 1
ATOM 951 C CA . THR A 1 120 ? 26.816 -4.901 -18.299 1.00 86.00 120 THR A CA 1
ATOM 952 C C . THR A 1 120 ? 27.124 -3.612 -19.056 1.00 86.00 120 THR A C 1
ATOM 954 O O . THR A 1 120 ? 26.328 -3.147 -19.875 1.00 86.00 120 THR A O 1
ATOM 957 N N . ARG A 1 121 ? 28.280 -3.005 -18.777 1.00 85.62 121 ARG A N 1
ATOM 958 C CA . ARG A 1 121 ? 28.712 -1.782 -19.465 1.00 85.62 121 ARG A CA 1
ATOM 959 C C . ARG A 1 121 ? 28.760 -2.025 -20.974 1.00 85.62 121 ARG A C 1
ATOM 961 O O . ARG A 1 121 ? 28.280 -1.202 -21.741 1.00 85.62 121 ARG A O 1
ATOM 968 N N . ARG A 1 122 ? 29.272 -3.186 -21.370 1.00 84.88 122 ARG A N 1
ATOM 969 C CA . ARG A 1 122 ? 29.446 -3.591 -22.770 1.00 84.88 122 ARG A CA 1
ATOM 970 C C . ARG A 1 122 ? 28.131 -3.738 -23.519 1.00 84.88 122 ARG A C 1
ATOM 972 O O . ARG A 1 122 ? 28.016 -3.257 -24.640 1.00 84.88 122 ARG A O 1
ATOM 979 N N . TYR A 1 123 ? 27.113 -4.328 -22.892 1.00 87.44 123 TYR A N 1
ATOM 980 C CA . TYR A 1 123 ? 25.786 -4.401 -23.506 1.00 87.44 123 TYR A CA 1
ATOM 981 C C . TYR A 1 123 ? 25.180 -3.004 -23.703 1.00 87.44 123 TYR A C 1
ATOM 983 O O . TYR A 1 123 ? 24.571 -2.725 -24.734 1.00 87.44 123 TYR A O 1
ATOM 991 N N . GLN A 1 124 ? 25.383 -2.097 -22.744 1.00 88.25 124 GLN A N 1
ATOM 992 C CA . GLN A 1 124 ? 24.926 -0.710 -22.861 1.00 88.25 124 GLN A CA 1
ATOM 993 C C . GLN A 1 124 ? 25.701 0.065 -23.942 1.00 88.25 124 GLN A C 1
ATOM 995 O O . GLN A 1 124 ? 25.090 0.799 -24.712 1.00 88.25 124 GLN A O 1
ATOM 1000 N N . GLU A 1 125 ? 27.016 -0.135 -24.066 1.00 87.50 125 GLU A N 1
ATOM 1001 C CA . GLU A 1 125 ? 27.828 0.435 -25.156 1.00 87.50 125 GLU A CA 1
ATOM 1002 C C . GLU A 1 125 ? 27.356 -0.071 -26.529 1.00 87.50 125 GLU A C 1
ATOM 1004 O O . GLU A 1 125 ? 27.201 0.729 -27.452 1.00 87.50 125 GLU A O 1
ATOM 1009 N N . ALA A 1 126 ? 27.029 -1.363 -26.645 1.00 87.19 126 ALA A N 1
ATOM 1010 C CA . ALA A 1 126 ? 26.471 -1.947 -27.863 1.00 87.19 126 ALA A CA 1
ATOM 1011 C C . ALA A 1 126 ? 25.090 -1.366 -28.218 1.00 87.19 126 ALA A C 1
ATOM 1013 O O . ALA A 1 126 ? 24.798 -1.143 -29.391 1.00 87.19 126 ALA A O 1
ATOM 1014 N N . LEU A 1 127 ? 24.244 -1.073 -27.222 1.00 88.44 127 LEU A N 1
ATOM 1015 C CA . LEU A 1 127 ? 22.974 -0.380 -27.455 1.00 88.44 127 LEU A CA 1
ATOM 1016 C C . LEU A 1 127 ? 23.186 1.054 -27.940 1.00 88.44 127 LEU A C 1
ATOM 1018 O O 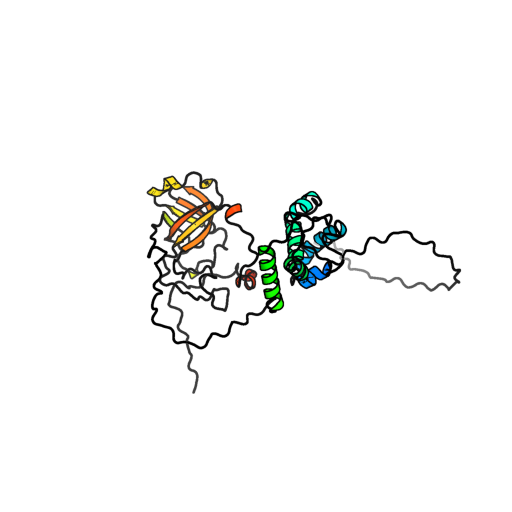. LEU A 1 127 ? 22.516 1.456 -28.884 1.00 88.44 127 LEU A O 1
ATOM 1022 N N . VAL A 1 128 ? 24.112 1.808 -27.338 1.00 88.38 128 VAL A N 1
ATOM 1023 C CA . VAL A 1 128 ? 24.414 3.196 -27.737 1.00 88.38 128 VAL A CA 1
ATOM 1024 C C . VAL A 1 128 ? 24.992 3.271 -29.149 1.00 88.38 128 VAL A C 1
ATOM 1026 O O . VAL A 1 128 ? 24.615 4.165 -29.906 1.00 88.38 128 VAL A O 1
ATOM 1029 N N . ALA A 1 129 ? 25.848 2.316 -29.528 1.00 87.25 129 ALA A N 1
ATOM 1030 C CA . ALA A 1 129 ? 26.353 2.191 -30.896 1.00 87.25 129 ALA A CA 1
ATOM 1031 C C . ALA A 1 129 ? 25.222 1.988 -31.925 1.00 87.25 129 ALA A C 1
ATOM 1033 O O . ALA A 1 129 ? 25.359 2.378 -33.084 1.00 87.25 129 ALA A O 1
ATOM 1034 N N . GLY A 1 130 ? 24.083 1.440 -31.487 1.00 86.00 130 GLY A N 1
ATOM 1035 C CA . GLY A 1 130 ? 22.907 1.202 -32.312 1.00 86.00 130 GLY A CA 1
ATOM 1036 C C . GLY A 1 130 ? 23.072 0.013 -33.260 1.00 86.00 130 GLY A C 1
ATOM 1037 O O . GLY A 1 130 ? 23.908 -0.865 -33.057 1.00 86.00 130 GLY A O 1
ATOM 1038 N N . GLY A 1 131 ? 22.247 -0.020 -34.308 1.00 88.12 131 GLY A N 1
ATOM 1039 C CA . GLY A 1 131 ? 22.297 -1.053 -35.344 1.00 88.12 131 GLY A CA 1
ATOM 1040 C C . GLY A 1 131 ? 21.320 -2.217 -35.125 1.00 88.12 131 GLY A C 1
ATOM 1041 O O . GLY A 1 131 ? 20.307 -2.058 -34.431 1.00 88.12 131 GLY A O 1
ATOM 1042 N N . PRO A 1 132 ? 21.576 -3.374 -35.764 1.00 89.31 132 PRO A N 1
ATOM 1043 C CA . PRO A 1 132 ? 20.664 -4.510 -35.751 1.00 89.31 132 PRO A CA 1
ATOM 1044 C C . PRO A 1 132 ? 20.626 -5.211 -34.391 1.00 89.31 132 PRO A C 1
ATOM 1046 O O . PRO A 1 132 ? 21.629 -5.312 -33.682 1.00 89.31 132 PRO A O 1
ATOM 1049 N N . ARG A 1 133 ? 19.453 -5.747 -34.058 1.00 89.56 133 ARG A N 1
ATOM 1050 C CA . ARG A 1 133 ? 19.254 -6.673 -32.943 1.00 89.56 133 ARG A CA 1
ATOM 1051 C C . ARG A 1 133 ? 19.315 -8.109 -33.443 1.00 89.56 133 ARG A C 1
ATOM 1053 O O . ARG A 1 133 ? 18.936 -8.367 -34.579 1.00 89.56 133 ARG A O 1
ATOM 1060 N N . TYR A 1 134 ? 19.753 -9.034 -32.599 1.00 87.19 134 TYR A N 1
ATOM 1061 C CA . TYR A 1 134 ? 19.992 -10.423 -32.984 1.00 87.19 134 TYR A CA 1
ATOM 1062 C C . TYR A 1 134 ? 19.119 -11.396 -32.190 1.00 87.19 134 TYR A C 1
ATOM 1064 O O . TYR A 1 134 ? 18.902 -11.203 -30.991 1.00 87.19 134 TYR A O 1
ATOM 1072 N N . ASP A 1 135 ? 18.590 -12.419 -32.856 1.00 86.56 135 ASP A N 1
ATOM 1073 C CA . ASP A 1 135 ? 17.921 -13.539 -32.195 1.00 86.56 135 ASP A CA 1
ATOM 1074 C C . ASP A 1 135 ? 18.925 -14.536 -31.587 1.00 86.56 135 ASP A C 1
ATOM 1076 O O . ASP A 1 135 ? 20.135 -14.300 -31.562 1.00 86.56 135 ASP A O 1
ATOM 1080 N N . ILE A 1 136 ? 18.404 -15.631 -31.032 1.00 84.12 136 ILE A N 1
ATOM 1081 C CA . ILE A 1 136 ? 19.195 -16.641 -30.326 1.00 84.12 136 ILE A CA 1
ATOM 1082 C C . ILE A 1 136 ? 20.127 -17.427 -31.267 1.00 84.12 136 ILE A C 1
ATOM 1084 O O . ILE A 1 136 ? 21.155 -17.938 -30.827 1.00 84.12 136 ILE A O 1
ATOM 1088 N N . GLU A 1 137 ? 19.813 -17.470 -32.564 1.00 79.56 137 GLU A N 1
ATOM 1089 C CA . GLU A 1 137 ? 20.653 -18.037 -33.621 1.00 79.56 137 GLU A CA 1
ATOM 1090 C C . GLU A 1 137 ? 21.612 -17.010 -34.254 1.00 79.56 137 GLU A C 1
ATOM 1092 O O . GLU A 1 137 ? 22.299 -17.329 -35.228 1.00 79.56 137 GLU A O 1
ATOM 1097 N N . GLY A 1 138 ? 21.661 -15.775 -33.744 1.00 79.62 138 GLY A N 1
ATOM 1098 C CA . GLY A 1 138 ? 22.545 -14.724 -34.249 1.00 79.62 138 GLY A CA 1
ATOM 1099 C C . GLY A 1 138 ? 22.079 -14.084 -35.562 1.00 79.62 138 GLY A C 1
ATOM 1100 O O . GLY A 1 138 ? 22.878 -13.443 -36.250 1.00 79.62 138 GLY A O 1
ATOM 1101 N N . ARG A 1 139 ? 20.802 -14.224 -35.933 1.00 85.19 139 ARG A N 1
ATOM 1102 C CA . ARG A 1 139 ? 20.206 -13.595 -37.123 1.00 85.19 139 ARG A CA 1
ATOM 1103 C C . ARG A 1 139 ? 19.618 -12.235 -36.771 1.00 85.19 139 ARG A C 1
ATOM 1105 O O . ARG A 1 139 ? 19.131 -12.018 -35.665 1.00 85.19 139 ARG A O 1
ATOM 1112 N N . VAL A 1 140 ? 19.634 -11.312 -37.731 1.00 85.75 140 VAL A N 1
ATOM 1113 C CA . VAL A 1 140 ? 19.107 -9.956 -37.532 1.00 85.75 140 VAL A CA 1
ATOM 1114 C C . VAL A 1 140 ? 17.584 -9.982 -37.402 1.00 85.75 140 VAL A C 1
ATOM 1116 O O . VAL A 1 140 ? 16.875 -10.433 -38.301 1.00 85.75 140 VAL A O 1
ATOM 1119 N N . ARG A 1 141 ? 17.080 -9.446 -36.291 1.00 85.81 141 ARG A N 1
ATOM 1120 C CA . ARG A 1 141 ? 15.661 -9.324 -35.969 1.00 85.81 141 ARG A CA 1
ATOM 1121 C C . ARG A 1 141 ? 15.385 -7.993 -35.266 1.00 85.81 141 ARG A C 1
ATOM 1123 O O . ARG A 1 141 ? 15.368 -7.897 -34.038 1.00 85.81 141 ARG A O 1
ATOM 1130 N N . GLY A 1 142 ? 15.114 -6.978 -36.083 1.00 87.94 142 GLY A N 1
ATOM 1131 C CA . GLY A 1 142 ? 14.823 -5.610 -35.651 1.00 87.94 142 GLY A CA 1
ATOM 1132 C C . GLY A 1 142 ? 16.074 -4.750 -35.479 1.00 87.94 142 GLY A C 1
ATOM 1133 O O . GLY A 1 142 ? 17.195 -5.193 -35.718 1.00 87.94 142 GLY A O 1
ATOM 1134 N N . GLU A 1 143 ? 15.868 -3.512 -35.043 1.00 90.25 143 GLU A N 1
ATOM 1135 C CA . GLU A 1 143 ? 16.920 -2.512 -34.843 1.00 90.25 143 GLU A CA 1
ATOM 1136 C C . GLU A 1 143 ? 16.785 -1.853 -33.466 1.00 90.25 143 GLU A C 1
ATOM 1138 O O . GLU A 1 143 ? 15.735 -1.914 -32.817 1.00 90.25 143 GLU A O 1
ATOM 1143 N N . VAL A 1 144 ? 17.866 -1.243 -32.984 1.00 88.88 144 VAL A N 1
ATOM 1144 C CA . VAL A 1 144 ? 17.850 -0.464 -31.741 1.00 88.88 144 VAL A CA 1
ATOM 1145 C C . VAL A 1 144 ? 17.219 0.910 -32.000 1.00 88.88 144 VAL A C 1
ATOM 1147 O O . VAL A 1 144 ? 17.716 1.687 -32.814 1.00 88.88 144 VAL A O 1
ATOM 1150 N N . SER A 1 145 ? 16.132 1.234 -31.290 1.00 88.00 145 SER A N 1
ATOM 1151 C CA . SER A 1 145 ? 15.438 2.521 -31.442 1.00 88.00 145 SER A CA 1
ATOM 1152 C C . SER A 1 145 ? 16.244 3.696 -30.865 1.00 88.00 145 SER A C 1
ATOM 1154 O O . SER A 1 145 ? 17.175 3.512 -30.080 1.00 88.00 145 SER A O 1
ATOM 1156 N N . GLN A 1 146 ? 15.894 4.935 -31.241 1.00 80.44 146 GLN A N 1
ATOM 1157 C CA . GLN A 1 146 ? 16.516 6.137 -30.659 1.00 80.44 146 GLN A CA 1
ATOM 1158 C C . GLN A 1 146 ? 16.289 6.220 -29.141 1.00 80.44 146 GLN A C 1
ATOM 1160 O O . GLN A 1 146 ? 17.241 6.404 -28.396 1.00 80.44 146 GLN A O 1
ATOM 1165 N N . GLU A 1 147 ? 15.067 5.956 -28.680 1.00 84.31 147 GLU A N 1
ATOM 1166 C CA . GLU A 1 147 ? 14.730 5.931 -27.251 1.00 84.31 147 GLU A CA 1
ATOM 1167 C C . GLU A 1 147 ? 15.608 4.944 -26.462 1.00 84.31 147 GLU A C 1
ATOM 1169 O O . GLU A 1 147 ? 16.132 5.261 -25.397 1.00 84.31 147 GLU A O 1
ATOM 1174 N N . GLN A 1 148 ? 15.848 3.753 -27.018 1.00 86.31 148 GLN A N 1
ATOM 1175 C CA . GLN A 1 148 ? 16.698 2.740 -26.390 1.00 86.31 148 GLN A CA 1
ATOM 1176 C C . GLN A 1 148 ? 18.170 3.168 -26.325 1.00 86.31 148 GLN A C 1
ATOM 1178 O O . GLN A 1 148 ? 18.853 2.841 -25.352 1.00 86.31 148 GLN A O 1
ATOM 1183 N N . ARG A 1 149 ? 18.653 3.910 -27.330 1.00 87.19 149 ARG A N 1
ATOM 1184 C CA . ARG A 1 149 ? 19.995 4.512 -27.323 1.00 87.19 149 ARG A CA 1
ATOM 1185 C C . ARG A 1 149 ? 20.123 5.563 -26.226 1.00 87.19 149 ARG A C 1
ATOM 1187 O O . ARG A 1 149 ? 21.097 5.530 -25.478 1.00 87.19 149 ARG A O 1
ATOM 1194 N N . ASP A 1 150 ? 19.127 6.430 -26.081 1.00 83.94 150 ASP A N 1
ATOM 1195 C CA . ASP A 1 150 ? 19.130 7.509 -25.086 1.00 83.94 150 ASP A CA 1
ATOM 1196 C C . ASP A 1 150 ? 19.078 6.951 -23.649 1.00 83.94 150 ASP A C 1
ATOM 1198 O O . ASP A 1 150 ? 19.821 7.389 -22.760 1.00 83.94 150 ASP A O 1
ATOM 1202 N N . MET A 1 151 ? 18.269 5.907 -23.427 1.00 85.69 151 MET A N 1
ATOM 1203 C CA . MET A 1 151 ? 18.227 5.169 -22.159 1.00 85.69 151 MET A CA 1
ATOM 1204 C C . MET A 1 151 ? 19.577 4.518 -21.827 1.00 85.69 151 MET A C 1
ATOM 1206 O O . MET A 1 151 ? 20.045 4.610 -20.688 1.00 85.69 151 MET A O 1
ATOM 1210 N N . ALA A 1 152 ? 20.223 3.889 -22.813 1.00 85.88 152 ALA A N 1
ATOM 1211 C CA . ALA A 1 152 ? 21.515 3.237 -22.622 1.00 85.88 152 ALA A CA 1
ATOM 1212 C C . ALA A 1 152 ? 22.652 4.241 -22.365 1.00 85.88 152 ALA A C 1
ATOM 1214 O O . ALA A 1 152 ? 23.484 4.033 -21.477 1.00 85.88 152 ALA A O 1
ATOM 1215 N N . ALA A 1 153 ? 22.648 5.379 -23.065 1.00 85.56 153 ALA A N 1
ATOM 1216 C CA . ALA A 1 153 ? 23.600 6.467 -22.853 1.00 85.56 153 ALA A CA 1
ATOM 1217 C C . ALA A 1 153 ? 23.488 7.044 -21.434 1.00 85.56 153 ALA A C 1
ATOM 1219 O O . ALA A 1 153 ? 24.499 7.251 -20.757 1.00 85.56 153 ALA A O 1
ATOM 1220 N N . THR A 1 154 ? 22.258 7.218 -20.946 1.00 85.06 154 THR A N 1
ATOM 1221 C CA . THR A 1 154 ? 21.990 7.653 -19.570 1.00 85.06 154 THR A CA 1
ATOM 1222 C C . THR A 1 154 ? 22.529 6.644 -18.550 1.00 85.06 154 THR A C 1
ATOM 1224 O O . THR A 1 154 ? 23.194 7.029 -17.584 1.00 85.06 154 THR A O 1
ATOM 1227 N N . ALA A 1 155 ? 22.302 5.343 -18.768 1.00 82.06 155 ALA A N 1
ATOM 1228 C CA . ALA A 1 155 ? 22.808 4.286 -17.891 1.00 82.06 155 ALA A CA 1
ATOM 1229 C C . ALA A 1 155 ? 24.350 4.245 -17.844 1.00 82.06 155 ALA A C 1
ATOM 1231 O O . ALA A 1 155 ? 24.936 4.058 -16.773 1.00 82.06 155 ALA A O 1
ATOM 1232 N N . LEU A 1 156 ? 25.024 4.481 -18.976 1.00 84.50 156 LEU A N 1
ATOM 1233 C CA . LEU A 1 156 ? 26.487 4.576 -19.044 1.00 84.50 156 LEU A CA 1
ATOM 1234 C C . LEU A 1 156 ? 27.037 5.818 -18.336 1.00 84.50 156 LEU A C 1
ATOM 1236 O O . LEU A 1 156 ? 28.016 5.709 -17.597 1.00 84.50 156 LEU A O 1
ATOM 1240 N N . GLN A 1 157 ? 26.407 6.985 -18.500 1.00 81.31 157 GLN A N 1
ATOM 1241 C CA . GLN A 1 157 ? 26.817 8.215 -17.806 1.00 81.31 157 GLN A CA 1
ATOM 1242 C C . GLN A 1 157 ? 26.715 8.083 -16.280 1.00 81.31 157 GLN A C 1
ATOM 1244 O O . GLN A 1 157 ? 27.632 8.474 -15.550 1.00 81.31 157 GLN A O 1
ATOM 1249 N N . GLN A 1 158 ? 25.639 7.469 -15.779 1.00 78.12 158 GLN A N 1
ATOM 1250 C CA . GLN A 1 158 ? 25.483 7.174 -14.348 1.00 78.12 158 GLN A CA 1
ATOM 1251 C C . GLN A 1 158 ? 26.602 6.260 -13.825 1.00 78.12 158 GLN A C 1
ATOM 1253 O O . GLN A 1 158 ? 27.028 6.364 -12.678 1.00 78.12 158 GLN A O 1
ATOM 1258 N N . ARG A 1 159 ? 27.138 5.394 -14.685 1.00 74.31 159 ARG A N 1
ATOM 1259 C CA . ARG A 1 159 ? 28.201 4.454 -14.338 1.00 74.31 159 ARG A CA 1
ATOM 1260 C C . ARG A 1 159 ? 29.601 5.077 -14.363 1.00 74.31 159 ARG A C 1
ATOM 1262 O O . ARG A 1 159 ? 30.379 4.845 -13.441 1.00 74.31 159 ARG A O 1
ATOM 1269 N N . LEU A 1 160 ? 29.914 5.873 -15.389 1.00 69.06 160 LEU A N 1
ATOM 1270 C CA . LEU A 1 160 ? 31.208 6.554 -15.556 1.00 69.06 160 LEU A CA 1
ATOM 1271 C C . LEU A 1 160 ? 31.433 7.668 -14.529 1.00 69.06 160 LEU A C 1
ATOM 1273 O O . LEU A 1 160 ? 32.563 7.891 -14.107 1.00 69.06 160 LEU A O 1
ATOM 1277 N N . SER A 1 161 ? 30.362 8.309 -14.058 1.00 65.75 161 SER A N 1
ATOM 1278 C CA . SER A 1 161 ? 30.410 9.306 -12.977 1.00 65.75 161 SER A CA 1
ATOM 1279 C C . SER A 1 161 ? 30.773 8.722 -11.599 1.00 65.75 161 SER A C 1
ATOM 1281 O O . SER A 1 161 ? 30.699 9.423 -10.593 1.00 65.75 161 SER A O 1
ATOM 1283 N N . GLY A 1 162 ? 31.160 7.440 -11.513 1.00 49.34 162 GLY A N 1
ATOM 1284 C CA . GLY A 1 162 ? 31.612 6.812 -10.269 1.00 49.34 162 GLY A CA 1
ATOM 1285 C C . GLY A 1 162 ? 30.509 6.642 -9.221 1.00 49.34 162 GLY A C 1
ATOM 1286 O O . GLY A 1 162 ? 30.788 6.250 -8.091 1.00 49.34 162 GLY A O 1
ATOM 1287 N N . THR A 1 163 ? 29.238 6.852 -9.576 1.00 43.62 163 THR A N 1
ATOM 1288 C CA . THR A 1 163 ? 28.095 6.684 -8.661 1.00 43.62 163 THR A CA 1
ATOM 1289 C C . THR A 1 163 ? 27.616 5.227 -8.565 1.00 43.62 163 THR A C 1
ATOM 1291 O O . THR A 1 163 ? 26.446 4.929 -8.344 1.00 43.62 163 THR A O 1
ATOM 1294 N N . GLY A 1 164 ? 28.568 4.292 -8.647 1.00 35.16 164 GLY A N 1
ATOM 1295 C CA . GLY A 1 164 ? 28.393 2.847 -8.493 1.00 35.16 164 GLY A CA 1
ATOM 1296 C C . GLY A 1 164 ? 28.630 2.319 -7.068 1.00 35.16 164 GLY A C 1
ATOM 1297 O O . GLY A 1 164 ? 29.111 1.203 -6.935 1.00 35.16 164 GLY A O 1
ATOM 1298 N N . GLY A 1 165 ? 28.332 3.104 -6.021 1.00 32.00 165 GLY A N 1
ATOM 1299 C CA . GLY A 1 165 ? 28.013 2.739 -4.614 1.00 32.00 165 GLY A CA 1
ATOM 1300 C C . GLY A 1 165 ? 29.089 2.135 -3.665 1.00 32.00 165 GLY A C 1
ATOM 1301 O O . GLY A 1 165 ? 29.968 1.415 -4.135 1.00 32.00 165 GLY A O 1
ATOM 1302 N N . PRO A 1 166 ? 28.988 2.284 -2.316 1.00 51.31 166 PRO A N 1
ATOM 1303 C CA . PRO A 1 166 ? 28.089 3.130 -1.524 1.00 51.31 166 PRO A CA 1
ATOM 1304 C C . PRO A 1 166 ? 28.847 4.181 -0.678 1.00 51.31 166 PRO A C 1
ATOM 1306 O O . PRO A 1 166 ? 29.667 3.837 0.159 1.00 51.31 166 PRO A O 1
ATOM 1309 N N . ALA A 1 167 ? 28.497 5.458 -0.804 1.00 27.48 167 ALA A N 1
ATOM 1310 C CA . ALA A 1 167 ? 28.552 6.425 0.293 1.00 27.48 167 ALA A CA 1
ATOM 1311 C C . ALA A 1 167 ? 27.736 7.646 -0.121 1.00 27.48 167 ALA A C 1
ATOM 1313 O O . ALA A 1 167 ? 27.942 8.229 -1.181 1.00 27.48 167 ALA A O 1
ATOM 1314 N N . CYS A 1 168 ? 26.778 8.012 0.721 1.00 31.36 168 CYS A N 1
ATOM 1315 C CA . CYS A 1 168 ? 26.175 9.327 0.688 1.00 31.36 168 CYS A CA 1
ATOM 1316 C C . CYS A 1 168 ? 27.268 10.384 0.902 1.00 31.36 168 CYS A C 1
ATOM 1318 O O . CYS A 1 168 ? 27.660 10.603 2.045 1.00 31.36 168 CYS A O 1
ATOM 1320 N N . ALA A 1 169 ? 27.690 11.074 -0.151 1.00 28.12 169 ALA A N 1
ATOM 1321 C CA . ALA A 1 169 ? 28.104 12.462 -0.017 1.00 28.12 169 ALA A CA 1
ATOM 1322 C C . ALA A 1 169 ? 26.865 13.304 -0.325 1.00 28.12 169 ALA A C 1
ATOM 1324 O O . ALA A 1 169 ? 26.306 13.235 -1.420 1.00 28.12 169 ALA A O 1
ATOM 1325 N N . ALA A 1 170 ? 26.359 13.995 0.695 1.00 33.16 170 ALA A N 1
ATOM 1326 C CA . ALA A 1 170 ? 25.319 14.992 0.506 1.00 33.16 170 ALA A CA 1
ATOM 1327 C C . ALA A 1 170 ? 25.842 16.063 -0.468 1.00 33.16 170 ALA A C 1
ATOM 1329 O O . ALA A 1 170 ? 27.018 16.421 -0.364 1.00 33.16 170 ALA A O 1
ATOM 1330 N N . PRO A 1 171 ? 25.024 16.592 -1.395 1.00 34.25 171 PRO A N 1
ATOM 1331 C CA . PRO A 1 171 ? 25.393 17.836 -2.049 1.00 34.25 171 PRO A CA 1
ATOM 1332 C C . PRO A 1 171 ? 25.572 18.896 -0.955 1.00 34.25 171 PRO A C 1
ATOM 1334 O O . PRO A 1 171 ? 24.718 19.032 -0.075 1.00 34.25 171 PRO A O 1
ATOM 1337 N N . VAL A 1 172 ? 26.707 19.597 -0.985 1.00 34.72 172 VAL A N 1
ATOM 1338 C CA . VAL A 1 172 ? 26.952 20.777 -0.149 1.00 34.72 172 VAL A CA 1
ATOM 1339 C C . VAL A 1 172 ? 25.767 21.728 -0.361 1.00 34.72 172 VAL A C 1
ATOM 1341 O O . VAL A 1 172 ? 25.417 21.978 -1.520 1.00 34.72 172 VAL A O 1
ATOM 1344 N N . PRO A 1 173 ? 25.090 22.201 0.702 1.00 39.75 173 PRO A N 1
ATOM 1345 C CA . PRO A 1 173 ? 23.995 23.140 0.528 1.00 39.75 173 PRO A CA 1
ATOM 1346 C C . PRO A 1 173 ? 24.538 24.397 -0.170 1.00 39.75 173 PRO A C 1
ATOM 1348 O O . PRO A 1 173 ? 25.620 24.863 0.199 1.00 39.75 173 PRO A O 1
ATOM 1351 N N . PRO A 1 174 ? 23.837 24.946 -1.181 1.00 44.72 174 PRO A N 1
ATOM 1352 C CA . PRO A 1 174 ? 24.189 26.261 -1.704 1.00 44.72 174 PRO A CA 1
ATOM 1353 C C . PRO A 1 174 ? 24.212 27.268 -0.542 1.00 44.72 174 PRO A C 1
ATOM 1355 O O . PRO A 1 174 ? 23.469 27.069 0.430 1.00 44.72 174 PRO A O 1
ATOM 1358 N N . PRO A 1 175 ? 25.058 28.318 -0.602 1.00 36.19 175 PRO A N 1
ATOM 1359 C CA . PRO A 1 175 ? 25.102 29.327 0.448 1.00 36.19 175 PRO A CA 1
ATOM 1360 C C . PRO A 1 175 ? 23.684 29.825 0.706 1.00 36.19 175 PRO A C 1
ATOM 1362 O O . PRO A 1 175 ? 22.908 29.999 -0.236 1.00 36.19 175 PRO A O 1
ATOM 1365 N N . MET A 1 176 ? 23.349 29.963 1.990 1.00 35.47 176 MET A N 1
ATOM 1366 C CA . MET A 1 176 ? 22.042 30.408 2.453 1.00 35.47 176 MET A CA 1
ATOM 1367 C C . MET A 1 176 ? 21.710 31.740 1.788 1.00 35.47 176 MET A C 1
ATOM 1369 O O . MET A 1 176 ? 22.143 32.798 2.232 1.00 35.47 176 MET A O 1
ATOM 1373 N N . VAL A 1 177 ? 20.946 31.677 0.703 1.00 39.03 177 VAL A N 1
ATOM 1374 C CA . VAL A 1 177 ? 20.145 32.809 0.276 1.00 39.03 177 VAL A CA 1
ATOM 1375 C C . VAL A 1 177 ? 19.022 32.865 1.295 1.00 39.03 177 VAL A C 1
ATOM 1377 O O . VAL A 1 177 ? 18.279 31.887 1.450 1.00 39.03 177 VAL A O 1
ATOM 1380 N N . GLU A 1 178 ? 18.963 33.968 2.037 1.00 41.56 178 GLU A N 1
ATOM 1381 C CA . GLU A 1 178 ? 17.822 34.302 2.880 1.00 41.56 178 GLU A CA 1
ATOM 1382 C C . GLU A 1 178 ? 16.534 33.997 2.109 1.00 41.56 178 GLU A C 1
ATOM 1384 O O . GLU A 1 178 ? 16.361 34.372 0.947 1.00 41.56 178 GLU A O 1
ATOM 1389 N N . ARG A 1 179 ? 15.661 33.211 2.731 1.00 40.88 179 ARG A N 1
ATOM 1390 C CA . ARG A 1 179 ? 14.449 32.683 2.115 1.00 40.88 179 ARG A CA 1
ATOM 1391 C C . ARG A 1 179 ? 13.236 33.144 2.924 1.00 40.88 179 ARG A C 1
ATOM 1393 O O . ARG A 1 179 ? 13.345 33.292 4.136 1.00 40.88 179 ARG A O 1
ATOM 1400 N N . PRO A 1 180 ? 12.066 33.255 2.286 1.00 43.97 180 PRO A N 1
ATOM 1401 C CA . PRO A 1 180 ? 11.670 34.440 1.523 1.00 43.97 180 PRO A CA 1
ATOM 1402 C C . PRO A 1 180 ? 10.228 34.847 1.891 1.00 43.97 180 PRO A C 1
ATOM 1404 O O . PRO A 1 180 ? 9.500 34.072 2.511 1.00 43.97 180 PRO A O 1
ATOM 1407 N N . THR A 1 181 ? 9.738 35.995 1.429 1.00 41.78 181 THR A N 1
ATOM 1408 C CA . THR A 1 181 ? 8.288 36.116 1.216 1.00 41.78 181 THR A CA 1
ATOM 1409 C C . THR A 1 181 ? 7.939 35.397 -0.092 1.00 41.78 181 THR A C 1
ATOM 1411 O O . THR A 1 181 ? 8.573 35.655 -1.119 1.00 41.78 181 THR A O 1
ATOM 1414 N N . PRO A 1 182 ? 6.997 34.439 -0.095 1.00 48.94 182 PRO A N 1
ATOM 1415 C CA . PRO A 1 182 ? 6.634 33.731 -1.309 1.00 48.94 182 PRO A CA 1
ATOM 1416 C C . PRO A 1 182 ? 5.742 34.640 -2.158 1.00 48.94 182 PRO A C 1
ATOM 1418 O O . PRO A 1 182 ? 4.545 34.749 -1.914 1.00 48.94 182 PRO A O 1
ATOM 1421 N N . ASN A 1 183 ? 6.314 35.273 -3.180 1.00 43.47 183 ASN A N 1
ATOM 1422 C CA . ASN A 1 183 ? 5.511 35.625 -4.344 1.00 43.47 183 ASN A CA 1
ATOM 1423 C C . ASN A 1 183 ? 5.181 34.312 -5.060 1.00 43.47 183 ASN A C 1
ATOM 1425 O O . ASN A 1 183 ? 6.078 33.610 -5.536 1.00 43.47 183 ASN A O 1
ATOM 1429 N N . ALA A 1 184 ? 3.898 33.951 -5.047 1.00 49.84 184 ALA A N 1
ATOM 1430 C CA . ALA A 1 184 ? 3.361 32.846 -5.822 1.00 49.84 184 ALA A CA 1
ATOM 1431 C C . ALA A 1 184 ? 3.691 33.053 -7.314 1.00 49.84 184 ALA A C 1
ATOM 1433 O O . ALA A 1 184 ? 3.667 34.191 -7.784 1.00 49.84 184 ALA A O 1
ATOM 1434 N N . PRO A 1 185 ? 4.025 31.999 -8.075 1.00 51.62 185 PRO A N 1
ATOM 1435 C CA . PRO A 1 185 ? 4.105 32.121 -9.521 1.00 51.62 185 PRO A CA 1
ATOM 1436 C C . PRO A 1 185 ? 2.691 32.328 -10.086 1.00 51.62 185 PRO A C 1
ATOM 1438 O O . PRO A 1 185 ? 1.815 31.498 -9.856 1.00 51.62 185 PRO A O 1
ATOM 1441 N N . ASP A 1 186 ? 2.496 33.415 -10.839 1.00 50.78 186 ASP A N 1
ATOM 1442 C CA . ASP A 1 186 ? 1.286 33.741 -11.611 1.00 50.78 186 ASP A CA 1
ATOM 1443 C C . ASP A 1 186 ? 1.074 32.749 -12.779 1.00 50.78 186 ASP A C 1
ATOM 1445 O O . ASP A 1 186 ? 1.182 33.091 -13.958 1.00 50.78 186 ASP A O 1
ATOM 1449 N N . GLY A 1 187 ? 0.833 31.477 -12.466 1.00 54.50 187 GLY A N 1
ATOM 1450 C CA . GLY A 1 187 ? 0.335 30.470 -13.403 1.00 54.50 187 GLY A CA 1
ATOM 1451 C C . GLY A 1 187 ? -1.142 30.182 -13.125 1.00 54.50 187 GLY A C 1
ATOM 1452 O O . GLY A 1 187 ? -1.565 30.324 -11.979 1.00 54.50 187 GLY A O 1
ATOM 1453 N N . PRO A 1 188 ? -1.951 29.779 -14.126 1.00 52.25 188 PRO A N 1
ATOM 1454 C CA . PRO A 1 188 ? -3.312 29.340 -13.849 1.00 52.25 188 PRO A CA 1
ATOM 1455 C C . PRO A 1 188 ? -3.247 28.170 -12.869 1.00 52.25 188 PRO A C 1
ATOM 1457 O O . PRO A 1 188 ? -2.540 27.194 -13.121 1.00 52.25 188 PRO A O 1
ATOM 1460 N N . ASP A 1 189 ? -3.951 28.296 -11.748 1.00 61.84 189 ASP A N 1
ATOM 1461 C CA . ASP A 1 189 ? -4.020 27.262 -10.725 1.00 61.84 189 ASP A CA 1
ATOM 1462 C C . ASP A 1 189 ? -4.671 26.023 -11.360 1.00 61.84 189 ASP A C 1
ATOM 1464 O O . ASP A 1 189 ? -5.872 25.986 -11.634 1.00 61.84 189 ASP A O 1
ATOM 1468 N N . LEU A 1 190 ? -3.850 25.037 -11.735 1.00 63.94 190 LEU A N 1
ATOM 1469 C CA . LEU A 1 190 ? -4.288 23.866 -12.508 1.00 63.94 190 LEU A CA 1
ATOM 1470 C C . LEU A 1 190 ? -5.108 22.879 -11.661 1.00 63.94 190 LEU A C 1
ATOM 1472 O O . LEU A 1 190 ? -5.543 21.847 -12.173 1.00 63.94 190 LEU A O 1
ATOM 1476 N N . LEU A 1 191 ? -5.292 23.160 -10.369 1.00 64.38 191 LEU A N 1
ATOM 1477 C CA . LEU A 1 191 ? -5.908 22.269 -9.398 1.00 64.38 191 LEU A CA 1
ATOM 1478 C C . LEU A 1 191 ? -6.950 23.021 -8.556 1.00 64.38 191 LEU A C 1
ATOM 1480 O O . LEU A 1 191 ? -6.776 24.204 -8.275 1.00 64.38 191 LEU A O 1
ATOM 1484 N N . PRO A 1 192 ? -8.030 22.350 -8.122 1.00 75.25 192 PRO A N 1
ATOM 1485 C CA . PRO A 1 192 ? -8.949 22.930 -7.152 1.00 75.25 192 PRO A CA 1
ATOM 1486 C C . PRO A 1 192 ? -8.226 23.197 -5.823 1.00 75.25 192 PRO A C 1
ATOM 1488 O O . PRO A 1 192 ? -7.498 22.336 -5.330 1.00 75.25 192 PRO A O 1
ATOM 1491 N N . GLU A 1 193 ? -8.494 24.356 -5.215 1.00 80.25 193 GLU A N 1
ATOM 1492 C CA . GLU A 1 193 ? -7.874 24.810 -3.957 1.00 80.25 193 GLU A CA 1
ATOM 1493 C C . GLU A 1 193 ? -8.044 23.799 -2.805 1.00 80.25 193 GLU A C 1
ATOM 1495 O O . GLU A 1 193 ? -7.162 23.629 -1.960 1.00 80.25 193 GLU A O 1
ATOM 1500 N N . ARG A 1 194 ? -9.179 23.086 -2.768 1.00 85.69 194 ARG A N 1
ATOM 1501 C CA . ARG A 1 194 ? -9.472 22.062 -1.760 1.00 85.69 194 ARG A CA 1
ATOM 1502 C C . ARG A 1 194 ? -10.395 20.982 -2.305 1.00 85.69 194 ARG A C 1
ATOM 1504 O O . ARG A 1 194 ? -11.411 21.269 -2.933 1.00 85.69 194 ARG A O 1
ATOM 1511 N N . ILE A 1 195 ? -10.091 19.736 -1.952 1.00 89.88 195 ILE A N 1
ATOM 1512 C CA . ILE A 1 195 ? -11.007 18.600 -2.079 1.00 89.88 195 ILE A CA 1
ATOM 1513 C C . ILE A 1 195 ? -11.411 18.176 -0.665 1.00 89.88 195 ILE A C 1
ATOM 1515 O O . ILE A 1 195 ? -10.571 18.128 0.232 1.00 89.88 195 ILE A O 1
ATOM 1519 N N . SER A 1 196 ? -12.701 17.912 -0.453 1.00 91.81 196 SER A N 1
ATOM 1520 C CA . SER A 1 196 ? -13.235 17.486 0.845 1.00 91.81 196 SER A CA 1
ATOM 1521 C C . SER A 1 196 ? -13.863 16.102 0.737 1.00 91.81 196 SER A C 1
ATOM 1523 O O . SER A 1 196 ? -14.548 15.802 -0.239 1.00 91.81 196 SER A O 1
ATOM 1525 N N . TYR A 1 197 ? -13.628 15.275 1.752 1.00 94.38 197 TYR A N 1
ATOM 1526 C CA . TYR A 1 197 ? -14.154 13.918 1.851 1.00 94.38 197 TYR A CA 1
ATOM 1527 C C . TYR A 1 197 ? -14.961 13.774 3.138 1.00 94.38 197 TYR A C 1
ATOM 1529 O O . TYR A 1 197 ? -14.702 14.460 4.129 1.00 94.38 197 TYR A O 1
ATOM 1537 N N . ARG A 1 198 ? -15.950 12.879 3.122 1.00 95.94 198 ARG A N 1
ATOM 1538 C CA . ARG A 1 198 ? -16.672 12.459 4.325 1.00 95.94 198 ARG A CA 1
ATOM 1539 C C . ARG A 1 198 ? -16.187 11.061 4.701 1.00 95.94 198 ARG A C 1
ATOM 1541 O O . ARG A 1 198 ? -16.153 10.219 3.806 1.00 95.94 198 ARG A O 1
ATOM 1548 N N . PRO A 1 199 ? -15.840 10.802 5.972 1.00 97.56 199 PRO A N 1
ATOM 1549 C CA . PRO A 1 199 ? -15.554 9.447 6.415 1.00 97.56 199 PRO A CA 1
ATOM 1550 C C . PRO A 1 199 ? -16.732 8.521 6.114 1.00 97.56 199 PRO A C 1
ATOM 1552 O O . PRO A 1 199 ? -17.889 8.897 6.313 1.00 97.56 199 PRO A O 1
ATOM 1555 N N . ILE A 1 200 ? -16.426 7.315 5.647 1.00 98.25 200 ILE A N 1
ATOM 1556 C CA . ILE A 1 200 ? -17.412 6.265 5.376 1.00 98.25 200 ILE A CA 1
ATOM 1557 C C . ILE A 1 200 ? -17.648 5.375 6.593 1.00 98.25 200 ILE A C 1
ATOM 1559 O O . ILE A 1 200 ? -18.587 4.590 6.601 1.00 98.25 200 ILE A O 1
ATOM 1563 N N . GLY A 1 201 ? -16.801 5.477 7.616 1.00 97.69 201 GLY A N 1
ATOM 1564 C CA . GLY A 1 201 ? -16.887 4.689 8.836 1.00 97.69 201 GLY A CA 1
ATOM 1565 C C . GLY A 1 201 ? -15.799 5.056 9.836 1.00 97.69 201 GLY A C 1
ATOM 1566 O O . GLY A 1 201 ? -15.017 5.985 9.626 1.00 97.69 201 GLY A O 1
ATOM 1567 N N . VAL A 1 202 ? -15.742 4.300 10.926 1.00 98.12 202 VAL A N 1
ATOM 1568 C CA . VAL A 1 202 ? -14.745 4.451 11.990 1.00 98.12 202 VAL A CA 1
ATOM 1569 C C . VAL A 1 202 ? -14.119 3.103 12.317 1.00 98.12 202 VAL A C 1
ATOM 1571 O O . VAL A 1 202 ? -14.819 2.090 12.397 1.00 98.12 202 VAL A O 1
ATOM 1574 N N . LEU A 1 203 ? -12.802 3.080 12.499 1.00 96.81 203 LEU A N 1
ATOM 1575 C CA . LEU A 1 203 ? -12.075 1.891 12.916 1.00 96.81 203 LEU A CA 1
ATOM 1576 C C . LEU A 1 203 ? -12.012 1.809 14.445 1.00 96.81 203 LEU A C 1
ATOM 1578 O O . LEU A 1 203 ? -11.625 2.765 15.113 1.00 96.81 203 LEU A O 1
ATOM 1582 N N . SER A 1 204 ? -12.337 0.643 14.997 1.00 96.75 204 SER A N 1
ATOM 1583 C CA . SER A 1 204 ? -12.068 0.296 16.390 1.00 96.75 204 SER A CA 1
ATOM 1584 C C . SER A 1 204 ? -10.922 -0.708 16.481 1.00 96.75 204 SER A C 1
ATOM 1586 O O . SER A 1 204 ? -10.930 -1.729 15.789 1.00 96.75 204 SER A O 1
ATOM 1588 N N . THR A 1 205 ? -9.950 -0.412 17.341 1.00 92.38 205 THR A N 1
ATOM 1589 C CA . THR A 1 205 ? -8.721 -1.193 17.560 1.00 92.38 205 THR A CA 1
ATOM 1590 C C . THR A 1 205 ? -8.399 -1.250 19.054 1.00 92.38 205 THR A C 1
ATOM 1592 O O . THR A 1 205 ? -8.903 -0.423 19.816 1.00 92.38 205 THR A O 1
ATOM 1595 N N . PRO A 1 206 ? -7.517 -2.157 19.506 1.00 87.56 206 PRO A N 1
ATOM 1596 C CA . PRO A 1 206 ? -7.083 -2.173 20.903 1.00 87.56 206 PRO A CA 1
ATOM 1597 C C . PRO A 1 206 ? -6.221 -0.962 21.306 1.00 87.56 206 PRO A C 1
ATOM 1599 O O . PRO A 1 206 ? -6.137 -0.664 22.493 1.00 87.56 206 PRO A O 1
ATOM 1602 N N . TRP A 1 207 ? -5.601 -0.252 20.358 1.00 82.38 207 TRP A N 1
ATOM 1603 C CA . TRP A 1 207 ? -4.666 0.839 20.663 1.00 82.38 207 TRP A CA 1
ATOM 1604 C C . TRP A 1 207 ? -5.352 2.142 21.040 1.00 82.38 207 TRP A C 1
ATOM 1606 O O . TRP A 1 207 ? -6.073 2.729 20.229 1.00 82.38 207 TRP A O 1
ATOM 1616 N N . GLN A 1 208 ? -5.079 2.612 22.255 1.00 79.81 208 GLN A N 1
ATOM 1617 C CA . GLN A 1 208 ? -5.582 3.895 22.746 1.00 79.81 208 GLN A CA 1
ATOM 1618 C C . GLN A 1 208 ? -4.531 4.998 22.586 1.00 79.81 208 GLN A C 1
ATOM 1620 O O . GLN A 1 208 ? -4.888 6.141 22.287 1.00 79.81 208 GLN A O 1
ATOM 1625 N N . HIS A 1 209 ? -3.247 4.642 22.705 1.00 74.06 209 HIS A N 1
ATOM 1626 C CA . HIS A 1 209 ? -2.119 5.569 22.631 1.00 74.06 209 HIS A CA 1
ATOM 1627 C C . HIS A 1 209 ? -1.134 5.210 21.511 1.00 74.06 209 HIS A C 1
ATOM 1629 O O . HIS A 1 209 ? -1.019 4.061 21.092 1.00 74.06 209 HIS A O 1
ATOM 1635 N N . GLU A 1 210 ? -0.413 6.214 21.018 1.00 68.38 210 GLU A N 1
ATOM 1636 C CA . GLU A 1 210 ? 0.504 6.093 19.874 1.00 68.38 210 GLU A CA 1
ATOM 1637 C C . GLU A 1 210 ? 1.739 5.249 20.185 1.00 68.38 210 GLU A C 1
ATOM 1639 O O . GLU A 1 210 ? 2.179 4.473 19.342 1.00 68.38 210 GLU A O 1
ATOM 1644 N N . ASP A 1 211 ? 2.254 5.342 21.413 1.00 66.25 211 ASP A N 1
ATOM 1645 C CA . ASP A 1 211 ? 3.425 4.581 21.869 1.00 66.25 211 ASP A CA 1
ATOM 1646 C C . ASP A 1 211 ? 3.137 3.068 21.981 1.00 66.25 211 ASP A C 1
ATOM 1648 O O . ASP A 1 211 ? 4.046 2.239 22.081 1.00 66.25 211 ASP A O 1
ATOM 1652 N N . GLU A 1 212 ? 1.855 2.688 21.960 1.00 65.06 212 GLU A N 1
ATOM 1653 C CA . GLU A 1 212 ? 1.394 1.297 21.966 1.00 65.06 212 GLU A CA 1
ATOM 1654 C C . GLU A 1 212 ? 1.298 0.715 20.548 1.00 65.06 212 GLU A C 1
ATOM 1656 O O . GLU A 1 212 ? 1.129 -0.499 20.386 1.00 65.06 212 GLU A O 1
ATOM 1661 N N . MET A 1 213 ? 1.408 1.561 19.519 1.00 64.38 213 MET A N 1
ATOM 1662 C CA . MET A 1 213 ? 1.270 1.147 18.131 1.00 64.38 213 MET A CA 1
ATOM 1663 C C . MET A 1 213 ? 2.569 0.560 17.570 1.00 64.38 213 MET A C 1
ATOM 1665 O O . MET A 1 213 ? 3.680 1.029 17.857 1.00 64.38 213 MET A O 1
ATOM 1669 N N . PRO A 1 214 ? 2.465 -0.439 16.683 1.00 62.25 214 PRO A N 1
ATOM 1670 C CA . PRO A 1 214 ? 3.601 -0.830 15.866 1.00 62.25 214 PRO A CA 1
ATOM 1671 C C . PRO A 1 214 ? 3.955 0.279 14.861 1.00 62.25 214 PRO A C 1
ATOM 1673 O O . PRO A 1 214 ? 3.084 1.026 14.427 1.00 62.25 214 PRO A O 1
ATOM 1676 N N . ILE A 1 215 ? 5.228 0.382 14.448 1.00 59.91 215 ILE A N 1
ATOM 1677 C CA . ILE A 1 215 ? 5.666 1.414 13.473 1.00 59.91 215 ILE A CA 1
ATOM 1678 C C . ILE A 1 215 ? 4.946 1.261 12.130 1.00 59.91 215 ILE A C 1
ATOM 1680 O O . ILE A 1 215 ? 4.789 2.237 11.401 1.00 59.91 215 ILE A O 1
ATOM 1684 N N . HIS A 1 216 ? 4.512 0.045 11.800 1.00 58.88 216 HIS A N 1
ATOM 1685 C CA . HIS A 1 216 ? 3.807 -0.319 10.574 1.00 58.88 216 HIS A CA 1
ATOM 1686 C C . HIS A 1 216 ? 2.926 -1.557 10.833 1.00 58.88 216 HIS A C 1
ATOM 1688 O O . HIS A 1 216 ? 3.179 -2.268 11.808 1.00 58.88 216 HIS A O 1
ATOM 1694 N N . ALA A 1 217 ? 2.008 -1.894 9.914 1.00 52.75 217 ALA A N 1
ATOM 1695 C CA . ALA A 1 217 ? 1.279 -3.178 9.810 1.00 52.75 217 ALA A CA 1
ATOM 1696 C C . ALA A 1 217 ? 2.153 -4.460 9.727 1.00 52.75 217 ALA A C 1
ATOM 1698 O O . ALA A 1 217 ? 1.744 -5.477 9.178 1.00 52.75 217 ALA A O 1
ATOM 1699 N N . ALA A 1 218 ? 3.380 -4.438 10.247 1.00 50.94 218 ALA A N 1
ATOM 1700 C CA . ALA A 1 218 ? 4.255 -5.594 10.402 1.00 50.94 218 ALA A CA 1
ATOM 1701 C C . ALA A 1 218 ? 3.889 -6.466 11.620 1.00 50.94 218 ALA A C 1
ATOM 1703 O O . ALA A 1 218 ? 4.548 -7.478 11.851 1.00 50.94 218 ALA A O 1
ATOM 1704 N N . VAL A 1 219 ? 2.878 -6.081 12.412 1.00 60.81 219 VAL A N 1
ATOM 1705 C CA . VAL A 1 219 ? 2.338 -6.931 13.480 1.00 60.81 219 VAL A CA 1
ATOM 1706 C C . VAL A 1 219 ? 1.109 -7.659 12.956 1.00 60.81 219 VAL A C 1
ATOM 1708 O O . VAL A 1 219 ? 0.040 -7.078 12.784 1.00 60.81 219 VAL A O 1
ATOM 1711 N N . GLU A 1 220 ? 1.292 -8.948 12.704 1.00 74.44 220 GLU A N 1
ATOM 1712 C CA . GLU A 1 220 ? 0.230 -9.843 12.261 1.00 74.44 220 GLU A CA 1
ATOM 1713 C C . GLU A 1 220 ? -0.723 -10.187 13.417 1.00 74.44 220 GLU A C 1
ATOM 1715 O O . GLU A 1 220 ? -0.319 -10.326 14.574 1.00 74.44 220 GLU A O 1
ATOM 1720 N N . GLY A 1 221 ? -2.005 -10.356 13.095 1.00 81.12 221 GLY A N 1
ATOM 1721 C CA . GLY A 1 221 ? -3.002 -10.952 13.983 1.00 81.12 221 GLY A CA 1
ATOM 1722 C C . GLY A 1 221 ? -3.727 -10.000 14.934 1.00 81.12 221 GLY A C 1
ATOM 1723 O O . GLY A 1 221 ? -4.615 -10.458 15.651 1.00 81.12 221 GLY A O 1
ATOM 1724 N N . ILE A 1 222 ? -3.419 -8.699 14.942 1.00 88.69 222 ILE A N 1
ATOM 1725 C CA . ILE A 1 222 ? -4.190 -7.731 15.739 1.00 88.69 222 ILE A CA 1
ATOM 1726 C C . ILE A 1 222 ? -5.551 -7.508 15.088 1.00 88.69 222 ILE A C 1
ATOM 1728 O O . ILE A 1 222 ? -5.626 -7.124 13.921 1.00 88.69 222 ILE A O 1
ATOM 1732 N N . GLU A 1 223 ? -6.617 -7.753 15.845 1.00 93.94 223 GLU A N 1
ATOM 1733 C CA . GLU A 1 223 ? -7.994 -7.611 15.378 1.00 93.94 223 GLU A CA 1
ATOM 1734 C C . GLU A 1 223 ? -8.491 -6.167 15.485 1.00 93.94 223 GLU A C 1
ATOM 1736 O O . GLU A 1 223 ? -8.155 -5.424 16.411 1.00 93.94 223 GLU A O 1
ATOM 1741 N N . GLY A 1 224 ? -9.359 -5.795 14.550 1.00 95.56 224 GLY A N 1
ATOM 1742 C CA . GLY A 1 224 ? -10.106 -4.550 14.584 1.00 95.56 224 GLY A CA 1
ATOM 1743 C C . GLY A 1 224 ? -11.444 -4.667 13.867 1.00 95.56 224 GLY A C 1
ATOM 1744 O O . GLY A 1 224 ? -11.764 -5.672 13.224 1.00 95.56 224 GLY A O 1
ATOM 1745 N N . VAL A 1 225 ? -12.257 -3.625 14.008 1.00 98.38 225 VAL A N 1
ATOM 1746 C CA . VAL A 1 225 ? -13.588 -3.564 13.403 1.00 98.38 225 VAL A CA 1
ATOM 1747 C C . VAL A 1 225 ? -13.802 -2.205 12.768 1.00 98.38 225 VAL A C 1
ATOM 1749 O O . VAL A 1 225 ? -13.805 -1.193 13.464 1.00 98.38 225 VAL A O 1
ATOM 1752 N N . ILE A 1 226 ? -14.048 -2.182 11.461 1.00 98.44 226 ILE A N 1
ATOM 1753 C CA . ILE A 1 226 ? -14.535 -0.983 10.781 1.00 98.44 226 ILE A CA 1
ATOM 1754 C C . ILE A 1 226 ? -16.055 -0.973 10.908 1.00 98.44 226 ILE A C 1
ATOM 1756 O O . ILE A 1 226 ? -16.725 -1.892 10.445 1.00 98.44 226 ILE A O 1
ATOM 1760 N N . THR A 1 227 ? -16.604 0.054 11.548 1.00 98.56 227 THR A N 1
ATOM 1761 C CA . THR A 1 227 ? -18.050 0.297 11.584 1.00 98.56 227 THR A CA 1
ATOM 1762 C C . THR A 1 227 ? -18.386 1.320 10.511 1.00 98.56 227 THR A C 1
ATOM 1764 O O . THR A 1 227 ? -18.023 2.489 10.637 1.00 98.56 227 THR A O 1
ATOM 1767 N N . LEU A 1 228 ? -19.035 0.864 9.443 1.00 98.19 228 LEU A N 1
ATOM 1768 C CA . LEU A 1 228 ? -19.443 1.685 8.310 1.00 98.19 228 LEU A CA 1
ATOM 1769 C C . LEU A 1 228 ? -20.648 2.563 8.678 1.00 98.19 228 LEU A C 1
ATOM 1771 O O . LEU A 1 228 ? -21.471 2.201 9.521 1.00 98.19 228 LEU A O 1
ATOM 1775 N N . ASP A 1 229 ? -20.786 3.702 8.009 1.00 97.25 229 ASP A N 1
ATOM 1776 C CA . ASP A 1 229 ? -22.033 4.454 7.970 1.00 97.25 229 ASP A CA 1
ATOM 1777 C C . ASP A 1 229 ? -23.146 3.527 7.446 1.00 97.25 229 ASP A C 1
ATOM 1779 O O . ASP A 1 229 ? -23.017 2.989 6.339 1.00 97.25 229 ASP A O 1
ATOM 1783 N N . PRO A 1 230 ? -24.248 3.332 8.196 1.00 96.00 230 PRO A N 1
ATOM 1784 C CA . PRO A 1 230 ? -25.345 2.465 7.774 1.00 96.00 230 PRO A CA 1
ATOM 1785 C C . PRO A 1 230 ? -25.903 2.794 6.383 1.00 96.00 230 PRO A C 1
ATOM 1787 O O . PRO A 1 230 ? -26.397 1.903 5.700 1.00 96.00 230 PRO A O 1
ATOM 1790 N N . ARG A 1 231 ? -25.794 4.052 5.933 1.00 97.31 231 ARG A N 1
ATOM 1791 C CA . ARG A 1 231 ? -26.250 4.502 4.606 1.00 97.31 231 ARG A CA 1
ATOM 1792 C C . ARG A 1 231 ? -25.393 3.979 3.452 1.00 97.31 231 ARG A C 1
ATOM 1794 O O . ARG A 1 231 ? -25.791 4.122 2.303 1.00 97.31 231 ARG A O 1
ATOM 1801 N N . LEU A 1 232 ? -24.214 3.431 3.745 1.00 97.44 232 LEU A N 1
ATOM 1802 C CA . LEU A 1 232 ? -23.239 2.955 2.761 1.00 97.44 232 LEU A CA 1
ATOM 1803 C C . LEU A 1 232 ? -23.128 1.424 2.725 1.00 97.44 232 LEU A C 1
ATOM 1805 O O . LEU A 1 232 ? -22.342 0.888 1.948 1.00 97.44 232 LEU A O 1
ATOM 1809 N N . VAL A 1 233 ? -23.913 0.713 3.543 1.00 97.19 233 VAL A N 1
ATOM 1810 C CA . VAL A 1 233 ? -23.891 -0.758 3.649 1.00 97.19 233 VAL A CA 1
ATOM 1811 C C . VAL A 1 233 ? -24.150 -1.447 2.310 1.00 97.19 233 VAL A C 1
ATOM 1813 O O . VAL A 1 233 ? -23.542 -2.479 2.033 1.00 97.19 233 VAL A O 1
ATOM 1816 N N . ASP A 1 234 ? -24.966 -0.846 1.445 1.00 96.75 234 ASP A N 1
ATOM 1817 C CA . ASP A 1 234 ? -25.267 -1.373 0.109 1.00 96.75 234 ASP A CA 1
ATOM 1818 C C . ASP A 1 234 ? -24.034 -1.439 -0.815 1.00 96.75 234 ASP A C 1
ATOM 1820 O O . ASP A 1 234 ? -24.086 -2.083 -1.860 1.00 96.75 234 ASP A O 1
ATOM 1824 N N . GLY A 1 235 ? -22.910 -0.817 -0.433 1.00 96.56 235 GLY A N 1
ATOM 1825 C CA . GLY A 1 235 ? -21.623 -0.933 -1.125 1.00 96.56 235 GLY A CA 1
ATOM 1826 C C . GLY A 1 235 ? -20.798 -2.179 -0.765 1.00 96.56 235 GLY A C 1
ATOM 1827 O O . GLY A 1 235 ? -19.759 -2.402 -1.378 1.00 96.56 235 GLY A O 1
ATOM 1828 N N . LEU A 1 236 ? -21.225 -2.982 0.217 1.00 97.38 236 LEU A N 1
ATOM 1829 C CA . LEU A 1 236 ? -20.506 -4.172 0.699 1.00 97.38 236 LEU A CA 1
ATOM 1830 C C . LEU A 1 236 ? -20.676 -5.486 -0.092 1.00 97.38 236 LEU A C 1
ATOM 1832 O O . LEU A 1 236 ? -19.800 -6.341 0.067 1.00 97.38 236 LEU A O 1
ATOM 1836 N N . PRO A 1 237 ? -21.747 -5.734 -0.878 1.00 97.31 237 PRO A N 1
ATOM 1837 C CA . PRO A 1 237 ? -21.917 -7.014 -1.565 1.00 97.31 237 PRO A CA 1
ATOM 1838 C C . PRO A 1 237 ? -20.663 -7.470 -2.331 1.00 97.31 237 PRO A C 1
ATOM 1840 O O . PRO A 1 237 ? -20.039 -6.677 -3.033 1.00 97.31 237 PRO A O 1
ATOM 1843 N N . TYR A 1 238 ? -20.327 -8.761 -2.210 1.00 96.31 238 TYR A N 1
ATOM 1844 C CA . TYR A 1 238 ? -19.161 -9.440 -2.806 1.00 96.31 238 TYR A CA 1
ATOM 1845 C C . TYR A 1 238 ? -17.779 -9.072 -2.243 1.00 96.31 238 TYR A C 1
ATOM 1847 O O . TYR A 1 238 ? -16.781 -9.663 -2.663 1.00 96.31 238 TYR A O 1
ATOM 1855 N N . LEU A 1 239 ? -17.683 -8.148 -1.281 1.00 97.38 239 LEU A N 1
ATOM 1856 C CA . LEU A 1 239 ? -16.408 -7.831 -0.629 1.00 97.38 239 LEU A CA 1
ATOM 1857 C C . LEU A 1 239 ? -15.863 -9.018 0.192 1.00 97.38 239 LEU A C 1
ATOM 1859 O O . LEU A 1 239 ? -14.654 -9.185 0.309 1.00 97.38 239 LEU A O 1
ATOM 1863 N N . ASP A 1 240 ? -16.745 -9.878 0.702 1.00 95.94 240 ASP A N 1
ATOM 1864 C CA . ASP A 1 240 ? -16.427 -11.128 1.405 1.00 95.94 240 ASP A CA 1
ATOM 1865 C C . ASP A 1 240 ? -15.759 -12.193 0.517 1.00 95.94 240 ASP A C 1
ATOM 1867 O O . ASP A 1 240 ? -15.182 -13.151 1.029 1.00 95.94 240 ASP A O 1
ATOM 1871 N N . GLY A 1 241 ? -15.777 -12.012 -0.808 1.00 96.81 241 GLY A N 1
ATOM 1872 C CA . GLY A 1 241 ? -15.013 -12.834 -1.746 1.00 96.81 241 GLY A CA 1
ATOM 1873 C C . GLY A 1 241 ? -13.497 -12.593 -1.706 1.00 96.81 241 GLY A C 1
ATOM 1874 O O . GLY A 1 241 ? -12.746 -13.369 -2.298 1.00 96.81 241 GLY A O 1
ATOM 1875 N N . PHE A 1 242 ? -13.031 -11.541 -1.024 1.00 98.00 242 PHE A N 1
ATOM 1876 C CA . PHE A 1 242 ? -11.617 -11.181 -0.924 1.00 98.00 242 PHE A CA 1
ATOM 1877 C C . PHE A 1 242 ? -11.043 -11.556 0.445 1.00 98.00 242 PHE A C 1
ATOM 1879 O O . PHE A 1 242 ? -11.686 -11.386 1.473 1.00 98.00 242 PHE A O 1
ATOM 1886 N N . SER A 1 243 ? -9.791 -12.017 0.480 1.00 97.19 243 SER A N 1
ATOM 1887 C CA . SER A 1 243 ? -9.094 -12.280 1.751 1.00 97.19 243 SER A CA 1
ATOM 1888 C C . SER A 1 243 ? -8.501 -11.022 2.382 1.00 97.19 243 SER A C 1
ATOM 1890 O O . SER A 1 243 ? -8.217 -11.016 3.574 1.00 97.19 243 SER A O 1
ATOM 1892 N N . HIS A 1 244 ? -8.269 -9.975 1.588 1.00 97.62 244 HIS A N 1
ATOM 1893 C CA . HIS A 1 244 ? -7.620 -8.746 2.026 1.00 97.62 244 HIS A CA 1
ATOM 1894 C C . HIS A 1 244 ? -8.279 -7.522 1.395 1.00 97.62 244 HIS A C 1
ATOM 1896 O O . HIS A 1 244 ? -8.767 -7.566 0.262 1.00 97.62 244 HIS A O 1
ATOM 1902 N N . VAL A 1 245 ? -8.233 -6.411 2.122 1.00 97.88 245 VAL A N 1
ATOM 1903 C CA . VAL A 1 245 ? -8.722 -5.105 1.679 1.00 97.88 245 VAL A CA 1
ATOM 1904 C C . VAL A 1 245 ? -7.672 -4.029 1.925 1.00 97.88 245 VAL A C 1
ATOM 1906 O O . VAL A 1 245 ? -6.894 -4.103 2.872 1.00 97.88 245 VAL A O 1
ATOM 1909 N N . ILE A 1 246 ? -7.661 -3.009 1.078 1.00 98.12 246 ILE A N 1
ATOM 1910 C CA . ILE A 1 246 ? -6.931 -1.764 1.283 1.00 98.12 246 ILE A CA 1
ATOM 1911 C C . ILE A 1 246 ? -7.882 -0.785 1.967 1.00 98.12 246 ILE A C 1
ATOM 1913 O O . ILE A 1 246 ? -8.919 -0.437 1.402 1.00 98.12 246 ILE A O 1
ATOM 1917 N N . ALA A 1 247 ? -7.523 -0.323 3.160 1.00 97.69 247 ALA A N 1
ATOM 1918 C CA . ALA A 1 247 ? -8.228 0.745 3.857 1.00 97.69 247 ALA A CA 1
ATOM 1919 C C . ALA A 1 247 ? -7.473 2.067 3.682 1.00 97.69 247 ALA A C 1
ATOM 1921 O O . ALA A 1 247 ? -6.278 2.149 3.980 1.00 97.69 247 ALA A O 1
ATOM 1922 N N . LEU A 1 248 ? -8.181 3.103 3.225 1.00 98.31 248 LEU A N 1
ATOM 1923 C CA . LEU A 1 248 ? -7.718 4.488 3.278 1.00 98.31 248 LEU A CA 1
ATOM 1924 C C . LEU A 1 248 ? -8.336 5.153 4.501 1.00 98.31 248 LEU A C 1
ATOM 1926 O O . LEU A 1 248 ? -9.541 5.042 4.723 1.00 98.31 248 LEU A O 1
ATOM 1930 N N . TYR A 1 249 ? -7.533 5.855 5.286 1.00 97.12 249 TYR A N 1
ATOM 1931 C CA . TYR A 1 249 ? -7.981 6.478 6.530 1.00 97.12 249 TYR A CA 1
ATOM 1932 C C . TYR A 1 249 ? -7.280 7.812 6.762 1.00 97.12 249 TYR A C 1
ATOM 1934 O O . TYR A 1 249 ? -6.249 8.096 6.154 1.00 97.12 249 TYR A O 1
ATOM 1942 N N . ASP A 1 250 ? -7.865 8.637 7.620 1.00 96.38 250 ASP A N 1
ATOM 1943 C CA . ASP A 1 250 ? -7.316 9.939 7.991 1.00 96.38 250 ASP A CA 1
ATOM 1944 C C . ASP A 1 250 ? -6.502 9.812 9.283 1.00 96.38 250 ASP A C 1
ATOM 1946 O O . ASP A 1 250 ? -6.981 9.247 10.266 1.00 96.38 250 ASP A O 1
ATOM 1950 N N . PHE A 1 251 ? -5.276 10.338 9.313 1.00 93.25 251 PHE A N 1
ATOM 1951 C CA . PHE A 1 251 ? -4.550 10.546 10.564 1.00 93.25 251 PHE A CA 1
ATOM 1952 C C . PHE A 1 251 ? -5.122 11.789 11.261 1.00 93.25 251 PHE A C 1
ATOM 1954 O O . PHE A 1 251 ? -4.478 12.834 11.330 1.00 93.25 251 PHE A O 1
ATOM 1961 N N . ASP A 1 252 ? -6.329 11.648 11.808 1.00 90.88 252 ASP A N 1
ATOM 1962 C CA . ASP A 1 252 ? -7.176 12.705 12.387 1.00 90.88 252 ASP A CA 1
ATOM 1963 C C . ASP A 1 252 ? -6.526 13.497 13.541 1.00 90.88 252 ASP A C 1
ATOM 1965 O O . ASP A 1 252 ? -6.960 14.595 13.912 1.00 90.88 252 ASP A O 1
ATOM 1969 N N . ARG A 1 253 ? -5.446 12.944 14.102 1.00 90.12 253 ARG A N 1
ATOM 1970 C CA . ARG A 1 253 ? -4.650 13.525 15.192 1.00 90.12 253 ARG A CA 1
ATOM 1971 C C . ARG A 1 253 ? -3.474 14.366 14.699 1.00 90.12 253 ARG A C 1
ATOM 1973 O O . ARG A 1 253 ? -2.917 15.136 15.477 1.00 90.12 253 ARG A O 1
ATOM 1980 N N . VAL A 1 254 ? -3.115 14.284 13.416 1.00 88.00 254 VAL A N 1
ATOM 1981 C CA . VAL A 1 254 ? -2.078 15.132 12.815 1.00 88.00 254 VAL A CA 1
ATOM 1982 C C . VAL A 1 254 ? -2.596 16.564 12.730 1.00 88.00 254 VAL A C 1
ATOM 1984 O O . VAL A 1 254 ? -3.555 16.854 12.020 1.00 88.00 254 VAL A O 1
ATOM 1987 N N . ARG A 1 255 ? -1.947 17.479 13.453 1.00 85.81 255 ARG A N 1
ATOM 1988 C CA . ARG A 1 255 ? -2.286 18.913 13.435 1.00 85.81 255 ARG A CA 1
ATOM 1989 C C . ARG A 1 255 ? -1.494 19.704 12.403 1.00 85.81 255 ARG A C 1
ATOM 1991 O O . ARG A 1 255 ? -2.017 20.651 11.827 1.00 85.81 255 ARG A O 1
ATOM 1998 N N . GLU A 1 256 ? -0.255 19.296 12.151 1.00 87.19 256 GLU A N 1
ATOM 1999 C CA . GLU A 1 256 ? 0.674 20.004 11.275 1.00 87.19 256 GLU A CA 1
ATOM 2000 C C . GLU A 1 256 ? 1.452 19.024 10.395 1.00 87.19 256 GLU A C 1
ATOM 2002 O O . GLU A 1 256 ? 1.816 17.920 10.818 1.00 87.19 256 GLU A O 1
ATOM 2007 N N . PHE A 1 257 ? 1.742 19.438 9.160 1.00 90.75 257 PHE A N 1
ATOM 2008 C CA . PHE A 1 257 ? 2.621 18.681 8.277 1.00 90.75 257 PHE A CA 1
ATOM 2009 C C . PHE A 1 257 ? 4.071 19.138 8.426 1.00 90.75 257 PHE A C 1
ATOM 2011 O O . PHE A 1 257 ? 4.362 20.300 8.702 1.00 90.75 257 PHE A O 1
ATOM 2018 N N . ARG A 1 258 ? 5.005 18.225 8.161 1.00 90.38 258 ARG A N 1
ATOM 2019 C CA . ARG A 1 258 ? 6.439 18.521 8.127 1.00 90.38 258 ARG A CA 1
ATOM 2020 C C . ARG A 1 258 ? 7.015 18.045 6.806 1.00 90.38 258 ARG A C 1
ATOM 2022 O O . ARG A 1 258 ? 6.813 16.901 6.423 1.00 90.38 258 ARG A O 1
ATOM 2029 N N . LEU A 1 259 ? 7.746 18.904 6.092 1.00 92.12 259 LEU A N 1
ATOM 2030 C CA . LEU A 1 259 ? 8.366 18.525 4.811 1.00 92.12 259 LEU A CA 1
ATOM 2031 C C . LEU A 1 259 ? 9.616 17.656 4.993 1.00 92.12 259 LEU A C 1
ATOM 2033 O O . LEU A 1 259 ? 9.971 16.892 4.093 1.00 92.12 259 LEU A O 1
ATOM 2037 N N . ARG A 1 260 ? 10.270 17.766 6.152 1.00 91.88 260 ARG A N 1
ATOM 2038 C CA . ARG A 1 260 ? 11.416 16.958 6.574 1.00 91.88 260 ARG A CA 1
ATOM 2039 C C . ARG A 1 260 ? 11.090 16.312 7.910 1.00 91.88 260 ARG A C 1
ATOM 2041 O O . ARG A 1 260 ? 10.558 16.969 8.796 1.00 91.88 260 ARG A O 1
ATOM 2048 N N . VAL A 1 261 ? 11.379 15.025 8.020 1.00 88.12 261 VAL A N 1
ATOM 2049 C CA . VAL A 1 261 ? 11.095 14.204 9.200 1.00 88.12 261 VAL A CA 1
ATOM 2050 C C . VAL A 1 261 ? 12.252 13.250 9.443 1.00 88.12 261 VAL A C 1
ATOM 2052 O O . VAL A 1 261 ? 12.930 12.854 8.493 1.00 88.12 261 VAL A O 1
ATOM 2055 N N . LYS A 1 262 ? 12.471 12.853 10.695 1.00 86.44 262 LYS A N 1
ATOM 2056 C CA . LYS A 1 262 ? 13.433 11.810 11.059 1.00 86.44 262 LYS A CA 1
ATOM 2057 C C . LYS A 1 262 ? 12.676 10.492 11.282 1.00 86.44 262 LY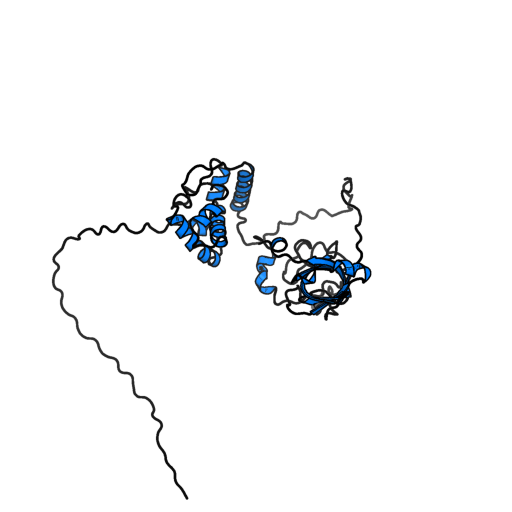S A C 1
ATOM 2059 O O . LYS A 1 262 ? 11.960 10.377 12.276 1.00 86.44 262 LYS A O 1
ATOM 2064 N N . PRO A 1 263 ? 12.758 9.520 10.352 1.00 83.69 263 PRO A N 1
ATOM 2065 C CA . PRO A 1 263 ? 12.126 8.219 10.541 1.00 83.69 263 PRO A CA 1
ATOM 2066 C C . PRO A 1 263 ? 12.714 7.488 11.755 1.00 83.69 263 PRO A C 1
ATOM 2068 O O . PRO A 1 263 ? 13.928 7.554 11.929 1.00 83.69 263 PRO A O 1
ATOM 2071 N N . PRO A 1 264 ? 11.921 6.710 12.514 1.00 70.94 264 PRO A N 1
ATOM 2072 C CA . PRO A 1 264 ? 12.432 5.936 13.654 1.00 70.94 264 PRO A CA 1
ATOM 2073 C C . PRO A 1 264 ? 13.602 5.002 13.296 1.00 70.94 264 PRO A C 1
ATOM 2075 O O . PRO A 1 264 ? 14.504 4.761 14.088 1.00 70.94 264 PRO A O 1
ATOM 2078 N N . LEU A 1 265 ? 13.622 4.497 12.057 1.00 70.69 265 LEU A N 1
ATOM 2079 C CA . LEU A 1 265 ? 14.645 3.575 11.557 1.00 70.69 265 LEU A CA 1
ATOM 2080 C C . LEU A 1 265 ? 15.860 4.277 10.921 1.00 70.69 265 LEU A C 1
ATOM 2082 O O . LEU A 1 265 ? 16.671 3.617 10.272 1.00 70.69 265 LEU A O 1
ATOM 2086 N N . ASP A 1 266 ? 15.990 5.603 11.008 1.00 74.88 266 ASP A N 1
ATOM 2087 C CA . ASP A 1 266 ? 17.064 6.333 10.331 1.00 74.88 266 ASP A CA 1
ATOM 2088 C C . ASP A 1 266 ? 17.556 7.539 11.137 1.00 74.88 266 ASP A C 1
ATOM 2090 O O . ASP A 1 266 ? 16.789 8.360 11.630 1.00 74.88 266 ASP A O 1
ATOM 2094 N N . ASP A 1 267 ? 18.874 7.703 11.203 1.00 77.50 267 ASP A N 1
ATOM 2095 C CA . ASP A 1 267 ? 19.490 8.805 11.947 1.00 77.50 267 ASP A CA 1
ATOM 2096 C C . ASP A 1 267 ? 19.489 10.113 11.145 1.00 77.50 267 ASP A C 1
ATOM 2098 O O . ASP A 1 267 ? 19.806 11.177 11.673 1.00 77.50 267 ASP A O 1
ATOM 2102 N N . ARG A 1 268 ? 19.133 10.040 9.856 1.00 86.00 268 ARG A N 1
ATOM 2103 C CA . ARG A 1 268 ? 19.097 11.178 8.935 1.00 86.00 268 ARG A CA 1
ATOM 2104 C C . ARG A 1 268 ? 17.670 11.603 8.635 1.00 86.00 268 ARG A C 1
ATOM 2106 O O . ARG A 1 268 ? 16.814 10.767 8.352 1.00 86.00 268 ARG A O 1
ATOM 2113 N N . GLU A 1 269 ? 17.463 12.912 8.550 1.00 90.12 269 GLU A N 1
ATOM 2114 C CA . GLU A 1 269 ? 16.215 13.456 8.026 1.00 90.12 269 GLU A CA 1
ATOM 2115 C C . GLU A 1 269 ? 15.945 12.989 6.590 1.00 90.12 269 GLU A C 1
ATOM 2117 O O . GLU A 1 269 ? 16.837 12.892 5.735 1.00 90.12 269 GLU A O 1
ATOM 2122 N N . ARG A 1 270 ? 14.668 12.738 6.318 1.00 90.25 270 ARG A N 1
ATOM 2123 C CA . ARG A 1 270 ? 14.118 12.379 5.017 1.00 90.25 270 ARG A CA 1
ATOM 2124 C C . ARG A 1 270 ? 13.013 13.360 4.659 1.00 90.25 270 ARG A C 1
ATOM 2126 O O . ARG A 1 270 ? 12.303 13.858 5.528 1.00 90.25 270 ARG A O 1
ATOM 2133 N N . GLY A 1 271 ? 12.852 13.623 3.364 1.00 93.88 271 GLY A N 1
ATOM 2134 C CA . GLY A 1 271 ? 11.650 14.304 2.892 1.00 93.88 271 GLY A CA 1
ATOM 2135 C C . GLY A 1 271 ? 10.422 13.448 3.204 1.00 93.88 271 GLY A C 1
ATOM 2136 O O . GLY A 1 271 ? 10.477 12.235 3.008 1.00 93.88 271 GLY A O 1
ATOM 2137 N N . ILE A 1 272 ? 9.327 14.051 3.663 1.00 93.69 272 ILE A N 1
ATOM 2138 C CA . ILE A 1 272 ? 8.113 13.329 4.087 1.00 93.69 272 ILE A CA 1
ATOM 2139 C C . ILE A 1 272 ? 7.538 12.412 3.000 1.00 93.69 272 ILE A C 1
ATOM 2141 O O . ILE A 1 272 ? 7.080 11.308 3.277 1.00 93.69 272 ILE A O 1
ATOM 2145 N N . PHE A 1 273 ? 7.644 12.805 1.730 1.00 94.81 273 PHE A N 1
ATOM 2146 C CA . PHE A 1 273 ? 7.187 11.987 0.604 1.00 94.81 273 PHE A CA 1
ATOM 2147 C C . PHE A 1 273 ? 8.064 10.757 0.333 1.00 94.81 273 PHE A C 1
ATOM 2149 O O . PHE A 1 273 ? 7.627 9.837 -0.348 1.00 94.81 273 PHE A O 1
ATOM 2156 N N . ALA A 1 274 ? 9.275 10.712 0.894 1.00 93.25 274 ALA A N 1
ATOM 2157 C CA . ALA A 1 274 ? 10.154 9.546 0.868 1.00 93.25 274 ALA A CA 1
ATOM 2158 C C . ALA A 1 274 ? 9.964 8.632 2.096 1.00 93.25 274 ALA A C 1
ATOM 2160 O O . ALA A 1 274 ? 10.774 7.726 2.310 1.00 93.25 274 ALA A O 1
ATOM 2161 N N . THR A 1 275 ? 8.942 8.884 2.921 1.00 90.88 275 THR A N 1
ATOM 2162 C CA . THR A 1 275 ? 8.576 8.083 4.095 1.00 90.88 275 THR A CA 1
ATOM 2163 C C . THR A 1 275 ? 7.079 7.758 4.076 1.00 90.88 275 THR A C 1
ATOM 2165 O O . THR A 1 275 ? 6.324 8.246 3.229 1.00 90.88 275 THR A O 1
ATOM 2168 N N . ARG A 1 276 ? 6.652 6.924 5.029 1.00 90.94 276 ARG A N 1
ATOM 2169 C CA . ARG A 1 276 ? 5.245 6.601 5.310 1.00 90.94 276 ARG A CA 1
ATOM 2170 C C . ARG A 1 276 ? 4.748 7.224 6.622 1.00 90.94 276 ARG A C 1
ATOM 2172 O O . ARG A 1 276 ? 3.779 6.750 7.192 1.00 90.94 276 ARG A O 1
ATOM 2179 N N . LEU A 1 277 ? 5.433 8.259 7.115 1.00 89.31 277 LEU A N 1
ATOM 2180 C CA . LEU A 1 277 ? 5.062 8.922 8.365 1.00 89.31 277 LEU A CA 1
ATOM 2181 C C . LEU A 1 277 ? 3.784 9.769 8.205 1.00 89.31 277 LEU A C 1
ATOM 2183 O O . LEU A 1 277 ? 3.519 10.245 7.095 1.00 89.31 277 LEU A O 1
ATOM 2187 N N . PRO A 1 278 ? 3.031 9.987 9.300 1.00 89.50 278 PRO A N 1
ATOM 2188 C CA . PRO A 1 278 ? 1.694 10.584 9.267 1.00 89.50 278 PRO A CA 1
ATOM 2189 C C . PRO A 1 278 ? 1.661 12.108 9.053 1.00 89.50 278 PRO A C 1
ATOM 2191 O O . PRO A 1 278 ? 0.691 12.606 8.490 1.00 89.50 278 PRO A O 1
ATOM 2194 N N . CYS A 1 279 ? 2.711 12.862 9.423 1.00 89.94 279 CYS A N 1
ATOM 2195 C CA . CYS A 1 279 ? 2.771 14.337 9.332 1.00 89.94 279 CYS A CA 1
ATOM 2196 C C . CYS A 1 279 ? 2.899 14.878 7.886 1.00 89.94 279 CYS A C 1
ATOM 2198 O O . CYS A 1 279 ? 3.858 15.581 7.552 1.00 89.94 279 CYS A O 1
ATOM 2200 N N . ARG A 1 280 ? 1.958 14.526 7.007 1.00 93.44 280 ARG A N 1
ATOM 2201 C CA . ARG A 1 280 ? 1.924 14.846 5.570 1.00 93.44 280 ARG A CA 1
ATOM 2202 C C . ARG A 1 280 ? 0.939 15.989 5.291 1.00 93.44 280 ARG A C 1
ATOM 2204 O O . ARG A 1 280 ? 0.007 16.159 6.067 1.00 93.44 280 ARG A O 1
ATOM 2211 N N . PRO A 1 281 ? 1.075 16.724 4.166 1.00 93.00 281 PRO A N 1
ATOM 2212 C CA . PRO A 1 281 ? 0.120 17.779 3.800 1.00 93.00 281 PRO A CA 1
ATOM 2213 C C . PRO A 1 281 ? -1.333 17.298 3.709 1.00 93.00 281 PRO A C 1
ATOM 2215 O O . PRO A 1 281 ? -2.236 17.994 4.152 1.00 93.00 281 PRO A O 1
ATOM 2218 N N . ASN A 1 282 ? -1.534 16.088 3.179 1.00 93.81 282 ASN A N 1
ATOM 2219 C CA . ASN A 1 282 ? -2.788 15.349 3.276 1.00 93.81 282 ASN A CA 1
ATOM 2220 C C . ASN A 1 282 ? -2.518 14.119 4.152 1.00 93.81 282 ASN A C 1
ATOM 2222 O O . ASN A 1 282 ? -1.799 13.222 3.686 1.00 93.81 282 ASN A O 1
ATOM 2226 N N . PRO A 1 283 ? -3.010 14.084 5.402 1.00 94.69 283 PRO A N 1
ATOM 2227 C CA . PRO A 1 283 ? -2.690 13.051 6.383 1.00 94.69 283 PRO A CA 1
ATOM 2228 C C . PRO A 1 283 ? -3.453 11.746 6.101 1.00 94.69 283 PRO A C 1
ATOM 2230 O O . PRO A 1 283 ? -4.176 11.238 6.941 1.00 94.69 283 PRO A O 1
ATOM 2233 N N . ILE A 1 284 ? -3.275 11.176 4.910 1.00 96.75 284 ILE A N 1
ATOM 2234 C CA . ILE A 1 284 ? -3.938 9.937 4.496 1.00 96.75 284 ILE A CA 1
ATOM 2235 C C . ILE A 1 284 ? -3.011 8.750 4.754 1.00 96.75 284 ILE A C 1
ATOM 2237 O O . ILE A 1 284 ? -1.879 8.707 4.254 1.00 96.75 284 ILE A O 1
ATOM 2241 N N . GLY A 1 285 ? -3.511 7.786 5.520 1.00 95.00 285 GLY A N 1
ATOM 2242 C CA . GLY A 1 285 ? -2.910 6.479 5.738 1.00 95.00 285 GLY A CA 1
ATOM 2243 C C . GLY A 1 285 ? -3.455 5.423 4.779 1.00 95.00 285 GLY A C 1
ATOM 2244 O O . GLY A 1 285 ? -4.539 5.570 4.210 1.00 95.00 285 GLY A O 1
ATOM 2245 N N . VAL A 1 286 ? -2.667 4.365 4.577 1.00 96.12 286 VAL A N 1
ATOM 2246 C CA . VAL A 1 286 ? -3.004 3.241 3.697 1.00 96.12 286 VAL A CA 1
ATOM 2247 C C . VAL A 1 286 ? -2.519 1.954 4.342 1.00 96.12 286 VAL A C 1
ATOM 2249 O O . VAL A 1 286 ? -1.308 1.791 4.518 1.00 96.12 286 VAL A O 1
ATOM 2252 N N . SER A 1 287 ? -3.442 1.028 4.591 1.00 94.00 287 SER A N 1
ATOM 2253 C CA . SER A 1 287 ? -3.127 -0.274 5.189 1.00 94.00 287 SER A CA 1
ATOM 2254 C C . SER A 1 287 ? -3.799 -1.404 4.429 1.00 94.00 287 SER A C 1
ATOM 2256 O O . SER A 1 287 ? -4.936 -1.272 3.979 1.00 94.00 287 SER A O 1
ATOM 2258 N N . VAL A 1 288 ? -3.074 -2.514 4.277 1.00 95.31 288 VAL A N 1
ATOM 2259 C CA . VAL A 1 288 ? -3.616 -3.773 3.759 1.00 95.31 288 VAL A CA 1
ATOM 2260 C C . VAL A 1 288 ? -4.016 -4.614 4.961 1.00 95.31 288 VAL A C 1
ATOM 2262 O O . VAL A 1 288 ? -3.165 -4.973 5.769 1.00 95.31 288 VAL A O 1
ATOM 2265 N N . LEU A 1 289 ? -5.306 -4.902 5.076 1.00 95.44 289 LEU A N 1
ATOM 2266 C CA . LEU A 1 289 ? -5.903 -5.607 6.202 1.00 95.44 289 LEU A CA 1
ATOM 2267 C C . LEU A 1 289 ? -6.404 -6.971 5.738 1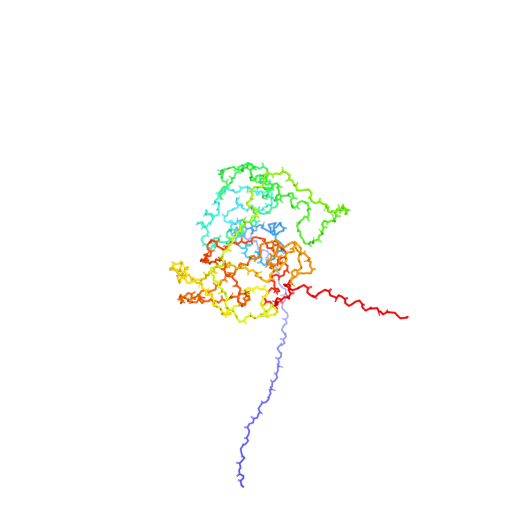.00 95.44 289 LEU A C 1
ATOM 2269 O O . LEU A 1 289 ? -6.935 -7.088 4.634 1.00 95.44 289 LEU A O 1
ATOM 2273 N N . GLU A 1 290 ? -6.272 -7.992 6.579 1.00 96.69 290 GLU A N 1
ATOM 2274 C CA . GLU A 1 290 ? -6.910 -9.292 6.340 1.00 96.69 290 GLU A CA 1
ATOM 2275 C C . GLU A 1 290 ? -8.404 -9.164 6.664 1.00 96.69 290 GLU A C 1
ATOM 2277 O O . GLU A 1 290 ? -8.770 -8.724 7.756 1.00 96.69 290 GLU A O 1
ATOM 2282 N N . LEU A 1 291 ? -9.269 -9.537 5.722 1.00 97.81 291 LEU A N 1
ATOM 2283 C CA . LEU A 1 291 ? -10.716 -9.559 5.903 1.00 97.81 291 LEU A CA 1
ATOM 2284 C C . LEU A 1 291 ? -11.125 -10.875 6.569 1.00 97.81 291 LEU A C 1
ATOM 2286 O O . LEU A 1 291 ? -10.947 -11.951 6.004 1.00 97.81 291 LEU A O 1
ATOM 2290 N N . VAL A 1 292 ? -11.700 -10.786 7.768 1.00 97.75 292 VAL A N 1
ATOM 2291 C CA . VAL A 1 292 ? -12.118 -11.965 8.541 1.00 97.75 292 VAL A CA 1
ATOM 2292 C C . VAL A 1 292 ? -13.565 -12.330 8.236 1.00 97.75 292 VAL A C 1
ATOM 2294 O O . VAL A 1 292 ? -13.877 -13.494 8.001 1.00 97.75 292 VAL A O 1
ATOM 2297 N N . ARG A 1 293 ? -14.466 -11.343 8.299 1.00 98.00 293 ARG A N 1
ATOM 2298 C CA . ARG A 1 293 ? -15.908 -11.505 8.048 1.00 98.00 293 ARG A CA 1
ATOM 2299 C C . ARG A 1 293 ? -16.605 -10.151 7.952 1.00 98.00 293 ARG A C 1
ATOM 2301 O O . ARG A 1 293 ? -16.097 -9.148 8.456 1.00 98.00 293 ARG A O 1
ATOM 2308 N N . ILE A 1 294 ? -17.796 -10.140 7.364 1.00 98.12 294 ILE A N 1
ATOM 2309 C CA . ILE A 1 294 ? -18.648 -8.954 7.246 1.00 98.12 294 ILE A CA 1
ATOM 2310 C C . ILE A 1 294 ? -19.979 -9.229 7.954 1.00 98.12 294 ILE A C 1
ATOM 2312 O O . ILE A 1 294 ? -20.727 -10.111 7.546 1.00 98.12 294 ILE A O 1
ATOM 2316 N N . ASP A 1 295 ? -20.276 -8.430 8.977 1.00 96.88 295 ASP A N 1
ATOM 2317 C CA . ASP A 1 295 ? -21.546 -8.399 9.710 1.00 96.88 295 ASP A CA 1
ATOM 2318 C C . ASP A 1 295 ? -22.100 -6.967 9.623 1.00 96.88 295 ASP A C 1
ATOM 2320 O O . ASP A 1 295 ? -21.885 -6.175 10.549 1.00 96.88 295 ASP A O 1
ATOM 2324 N N . PRO A 1 296 ? -22.751 -6.567 8.515 1.00 96.38 296 PRO A N 1
ATOM 2325 C CA . PRO A 1 296 ? -23.062 -5.164 8.268 1.00 96.38 296 PRO A CA 1
ATOM 2326 C C . PRO A 1 296 ? -23.785 -4.479 9.447 1.00 96.38 296 PRO A C 1
ATOM 2328 O O . PRO A 1 296 ? -24.684 -5.073 10.042 1.00 96.38 296 PRO A O 1
ATOM 2331 N N . PRO A 1 297 ? -23.407 -3.235 9.807 1.00 97.00 297 PRO A N 1
ATOM 2332 C CA . PRO A 1 297 ? -22.448 -2.365 9.118 1.00 97.00 297 PRO A CA 1
ATOM 2333 C C . PRO A 1 297 ? -20.977 -2.604 9.516 1.00 97.00 297 PRO A C 1
ATOM 2335 O O . PRO A 1 297 ? -20.124 -1.754 9.274 1.00 97.00 297 PRO A O 1
ATOM 2338 N N . ARG A 1 298 ? -20.661 -3.720 10.179 1.00 98.31 298 ARG A N 1
ATOM 2339 C CA . ARG A 1 298 ? -19.336 -4.020 10.730 1.00 98.31 298 ARG A CA 1
ATOM 2340 C C . ARG A 1 298 ? -18.528 -4.901 9.783 1.00 98.31 298 ARG A C 1
ATOM 2342 O O . ARG A 1 298 ? -18.997 -5.930 9.308 1.00 98.31 298 ARG A O 1
ATOM 2349 N N . ILE A 1 299 ? -17.277 -4.525 9.568 1.00 98.44 299 ILE A N 1
ATOM 2350 C CA . ILE A 1 299 ? -16.295 -5.278 8.790 1.00 98.44 299 ILE A CA 1
ATOM 2351 C C . ILE A 1 299 ? -15.194 -5.683 9.766 1.00 98.44 299 ILE A C 1
ATOM 2353 O O . ILE A 1 299 ? -14.519 -4.827 10.343 1.00 98.44 299 ILE A O 1
ATOM 2357 N N . HIS A 1 300 ? -15.054 -6.983 10.001 1.00 98.12 300 HIS A N 1
ATOM 2358 C CA . HIS A 1 300 ? -14.064 -7.533 10.919 1.00 98.12 300 HIS A CA 1
ATOM 2359 C C . HIS A 1 300 ? -12.764 -7.792 10.170 1.00 98.12 300 HIS A C 1
ATOM 2361 O O . HIS A 1 300 ? -12.758 -8.495 9.157 1.00 98.12 300 HIS A O 1
ATOM 2367 N N . VAL A 1 301 ? -11.672 -7.235 10.684 1.00 97.31 301 VAL A N 1
ATOM 2368 C CA . VAL A 1 301 ? -10.368 -7.242 10.023 1.00 97.31 301 VAL A CA 1
ATOM 2369 C C . VAL A 1 301 ? -9.246 -7.606 10.989 1.00 97.31 301 VAL A C 1
ATOM 2371 O O . VAL A 1 301 ? -9.389 -7.475 12.206 1.00 97.31 301 VAL A O 1
ATOM 2374 N N . LYS A 1 302 ? -8.117 -8.040 10.436 1.00 95.06 302 LYS A N 1
ATOM 2375 C CA . LYS A 1 302 ? -6.848 -8.240 11.141 1.00 95.06 302 LYS A CA 1
ATOM 2376 C C . LYS A 1 302 ? -5.733 -7.420 10.507 1.00 95.06 302 LYS A C 1
ATOM 2378 O O . LYS A 1 302 ? -5.881 -6.905 9.399 1.00 95.06 302 LYS A O 1
ATOM 2383 N N . ASN A 1 303 ? -4.604 -7.352 11.208 1.00 91.81 303 ASN A N 1
ATOM 2384 C CA . ASN A 1 303 ? -3.411 -6.601 10.812 1.00 91.81 303 ASN A CA 1
ATOM 2385 C C . ASN A 1 303 ? -3.694 -5.095 10.742 1.00 91.81 303 ASN A C 1
ATOM 2387 O O . ASN A 1 303 ? -3.122 -4.389 9.914 1.00 91.81 303 ASN A O 1
ATOM 2391 N N . VAL A 1 304 ? -4.599 -4.606 11.602 1.00 90.62 304 VAL A N 1
ATOM 2392 C CA . VAL A 1 304 ? -4.774 -3.161 11.808 1.00 90.62 304 VAL A CA 1
ATOM 2393 C C . VAL A 1 304 ? -3.441 -2.547 12.230 1.00 90.62 304 VAL A C 1
ATOM 2395 O O . VAL A 1 304 ? -2.608 -3.280 12.744 1.00 90.62 304 VAL A O 1
ATOM 2398 N N . ASP A 1 305 ? -3.232 -1.250 11.985 1.00 87.62 305 ASP A N 1
ATOM 2399 C CA . ASP A 1 305 ? -2.078 -0.427 12.412 1.00 87.62 305 ASP A CA 1
ATOM 2400 C C . ASP A 1 305 ? -2.456 1.050 12.666 1.00 87.62 305 ASP A C 1
ATOM 2402 O O . ASP A 1 305 ? -1.634 1.950 12.511 1.00 87.62 305 ASP A O 1
ATOM 2406 N N . MET A 1 306 ? -3.708 1.313 13.059 1.00 89.50 306 MET A N 1
ATOM 2407 C CA . MET A 1 306 ? -4.279 2.651 13.253 1.00 89.50 306 MET A CA 1
ATOM 2408 C C . MET A 1 306 ? -4.948 2.777 14.621 1.00 89.50 306 MET A C 1
ATOM 2410 O O . MET A 1 306 ? -5.454 1.796 15.145 1.00 89.50 306 MET A O 1
ATOM 2414 N N . LEU A 1 307 ? -4.996 3.980 15.188 1.00 91.12 307 LEU A N 1
ATOM 2415 C CA . LEU A 1 307 ? -5.547 4.206 16.527 1.00 91.12 307 LEU A CA 1
ATOM 2416 C C . LEU A 1 307 ? -7.049 3.913 16.612 1.00 91.12 307 LEU A C 1
ATOM 2418 O O . LEU A 1 307 ? -7.802 4.033 15.643 1.00 91.12 307 LEU A O 1
ATOM 2422 N N . ASN A 1 308 ? -7.510 3.607 17.824 1.00 94.00 308 ASN A N 1
ATOM 2423 C CA . ASN A 1 308 ? -8.929 3.420 18.071 1.00 94.00 308 ASN A CA 1
ATOM 2424 C C . ASN A 1 308 ? -9.680 4.726 17.793 1.00 94.00 308 ASN A C 1
ATOM 2426 O O . ASN A 1 308 ? -9.312 5.780 18.315 1.00 94.00 308 ASN A O 1
ATOM 2430 N N . GLY A 1 309 ? -10.741 4.654 16.995 1.00 95.69 309 GLY A N 1
ATOM 2431 C CA . GLY A 1 309 ? -11.521 5.812 16.573 1.00 95.69 309 GLY A CA 1
ATOM 2432 C C . GLY A 1 309 ? -11.033 6.473 15.282 1.00 95.69 309 GLY A C 1
ATOM 2433 O O . GLY A 1 309 ? -11.625 7.473 14.883 1.00 95.69 309 GLY A O 1
ATOM 2434 N N . THR A 1 310 ? -10.001 5.943 14.617 1.00 96.75 310 THR A N 1
ATOM 2435 C CA . THR A 1 310 ? -9.505 6.509 13.355 1.00 96.75 310 THR A CA 1
ATOM 2436 C C . THR A 1 310 ? -10.601 6.506 12.267 1.00 96.75 310 THR A C 1
ATOM 2438 O O . THR A 1 310 ? -11.197 5.452 12.000 1.00 96.75 310 THR A O 1
ATOM 2441 N N . PRO A 1 311 ? -10.884 7.654 11.615 1.00 98.12 311 PRO A N 1
ATOM 2442 C CA . PRO A 1 311 ? -11.861 7.741 10.531 1.00 98.12 311 PRO A CA 1
ATOM 2443 C C . PRO A 1 311 ? -11.401 7.002 9.271 1.00 98.12 311 PRO A C 1
ATOM 2445 O O . PRO A 1 311 ? -10.299 7.227 8.769 1.00 98.12 311 PRO A O 1
ATOM 2448 N N . VAL A 1 312 ? -12.275 6.167 8.711 1.00 98.31 312 VAL A N 1
ATOM 2449 C CA . VAL A 1 312 ? -12.035 5.463 7.444 1.00 98.31 312 VAL A CA 1
ATOM 2450 C C . VAL A 1 312 ? -12.621 6.282 6.299 1.00 98.31 312 VAL A C 1
ATOM 2452 O O . VAL A 1 312 ? -13.782 6.689 6.349 1.00 98.31 312 VAL A O 1
ATOM 2455 N N . LEU A 1 313 ? -11.816 6.528 5.269 1.00 98.38 313 LEU A N 1
ATOM 2456 C CA . LEU A 1 313 ? -12.177 7.303 4.082 1.00 98.38 313 LEU A CA 1
ATOM 2457 C C . LEU A 1 313 ? -12.658 6.414 2.935 1.00 98.38 313 LEU A C 1
ATOM 2459 O O . LEU A 1 313 ? -13.561 6.814 2.207 1.00 98.38 313 LEU A O 1
ATOM 2463 N N . ASP A 1 314 ? -12.059 5.235 2.764 1.00 98.56 314 ASP A N 1
ATOM 2464 C CA . ASP A 1 314 ? -12.382 4.328 1.661 1.00 98.56 314 ASP A CA 1
ATOM 2465 C C . ASP A 1 314 ? -11.934 2.887 1.948 1.00 98.56 314 ASP A C 1
ATOM 2467 O O . ASP A 1 314 ? -11.021 2.661 2.748 1.00 98.56 314 ASP A O 1
ATOM 2471 N N . ILE A 1 315 ? -12.551 1.918 1.267 1.00 98.31 315 ILE A N 1
ATOM 2472 C CA . ILE A 1 315 ? -12.196 0.494 1.323 1.00 98.31 315 ILE A CA 1
ATOM 2473 C C . ILE A 1 315 ? -12.175 -0.060 -0.101 1.00 98.31 315 ILE A C 1
ATOM 2475 O O . ILE A 1 315 ? -13.133 0.095 -0.855 1.00 98.31 315 ILE A O 1
ATOM 2479 N N . LYS A 1 316 ? -11.086 -0.739 -0.468 1.00 98.31 316 LYS A N 1
ATOM 2480 C CA . LYS A 1 316 ? -10.919 -1.382 -1.778 1.00 98.31 316 LYS A CA 1
ATOM 2481 C C . LYS A 1 316 ? -10.487 -2.837 -1.614 1.00 98.31 316 LYS A C 1
ATOM 2483 O O . LYS A 1 316 ? -9.780 -3.135 -0.655 1.00 98.31 316 LYS A O 1
ATOM 2488 N N . PRO A 1 317 ? -10.858 -3.752 -2.520 1.00 97.69 317 PRO A N 1
ATOM 2489 C CA . PRO A 1 317 ? -10.283 -5.092 -2.509 1.00 97.69 317 PRO A CA 1
ATOM 2490 C C . PRO A 1 317 ? -8.779 -5.028 -2.796 1.00 97.69 317 PRO A C 1
ATOM 2492 O O . PRO A 1 317 ? -8.346 -4.231 -3.626 1.00 97.69 317 PRO A O 1
ATOM 2495 N N . TYR A 1 318 ? -7.996 -5.874 -2.127 1.00 97.44 318 TYR A N 1
ATOM 2496 C CA . TYR A 1 318 ? -6.590 -6.083 -2.469 1.00 97.44 318 TYR A CA 1
ATOM 2497 C C . TYR A 1 318 ? -6.477 -7.164 -3.549 1.00 97.44 318 TYR A C 1
ATOM 2499 O O . TYR A 1 318 ? -6.945 -8.290 -3.361 1.00 97.44 318 TYR A O 1
ATOM 2507 N N . ILE A 1 319 ? -5.840 -6.830 -4.669 1.00 95.81 319 ILE A N 1
ATOM 2508 C CA . ILE A 1 319 ? -5.621 -7.720 -5.809 1.00 95.81 319 ILE A CA 1
ATOM 2509 C C . ILE A 1 319 ? -4.108 -7.801 -6.051 1.00 95.81 319 ILE A C 1
ATOM 2511 O O . ILE A 1 319 ? -3.524 -6.841 -6.562 1.00 95.81 319 ILE A O 1
ATOM 2515 N N . PRO A 1 320 ? -3.440 -8.924 -5.713 1.00 93.00 320 PRO A N 1
ATOM 2516 C CA . PRO A 1 320 ? -1.985 -9.055 -5.822 1.00 93.00 320 PRO A CA 1
ATOM 2517 C C . PRO A 1 320 ? -1.423 -8.661 -7.192 1.00 93.00 320 PRO A C 1
ATOM 2519 O O . PRO A 1 320 ? -0.370 -8.034 -7.268 1.00 93.00 320 PRO A O 1
ATOM 2522 N N . GLU A 1 321 ? -2.132 -8.990 -8.269 1.00 90.75 321 GLU A N 1
ATOM 2523 C CA . GLU A 1 321 ? -1.755 -8.677 -9.646 1.00 90.75 321 GLU A CA 1
ATOM 2524 C C . GLU A 1 321 ? -1.715 -7.169 -9.940 1.00 90.75 321 GLU A C 1
ATOM 2526 O O . GLU A 1 321 ? -0.985 -6.748 -10.838 1.00 90.75 321 GLU A O 1
ATOM 2531 N N . PHE A 1 322 ? -2.483 -6.355 -9.208 1.00 88.75 322 PHE A N 1
ATOM 2532 C CA . PHE A 1 322 ? -2.559 -4.901 -9.392 1.00 88.75 322 PHE A CA 1
ATOM 2533 C C . PHE A 1 322 ? -1.787 -4.132 -8.322 1.00 88.75 322 PHE A C 1
ATOM 2535 O O . PHE A 1 322 ? -1.210 -3.084 -8.616 1.00 88.75 322 PHE A O 1
ATOM 2542 N N . ASP A 1 323 ? -1.737 -4.668 -7.106 1.00 91.12 323 ASP A N 1
ATOM 2543 C CA . ASP A 1 323 ? -1.222 -3.966 -5.934 1.00 91.12 323 ASP A CA 1
ATOM 2544 C C . ASP A 1 323 ? 0.210 -4.387 -5.560 1.00 91.12 323 ASP A C 1
ATOM 2546 O O . ASP A 1 323 ? 0.882 -3.687 -4.799 1.00 91.12 323 ASP A O 1
ATOM 2550 N N . SER A 1 324 ? 0.717 -5.503 -6.102 1.00 91.19 324 SER A N 1
ATOM 2551 C CA . SER A 1 324 ? 2.068 -6.010 -5.830 1.00 91.19 324 SER A CA 1
ATOM 2552 C C . SER A 1 324 ? 2.964 -5.952 -7.066 1.00 91.19 324 SER A C 1
ATOM 2554 O O . SER A 1 324 ? 2.948 -6.826 -7.933 1.00 91.19 324 SER A O 1
ATOM 2556 N N . TRP A 1 325 ? 3.817 -4.926 -7.115 1.00 85.38 325 TRP A N 1
ATOM 2557 C CA . TRP A 1 325 ? 4.822 -4.759 -8.164 1.00 85.38 325 TRP A CA 1
ATOM 2558 C C . TRP A 1 325 ? 6.233 -4.997 -7.615 1.00 85.38 325 TRP A C 1
ATOM 2560 O O . TRP A 1 325 ? 6.604 -4.406 -6.596 1.00 85.38 325 TRP A O 1
ATOM 2570 N N . PRO A 1 326 ? 7.070 -5.814 -8.282 1.00 85.00 326 PRO A N 1
ATOM 2571 C CA . PRO A 1 326 ? 8.450 -6.007 -7.862 1.00 85.00 326 PRO A CA 1
ATOM 2572 C C . PRO A 1 326 ? 9.236 -4.699 -8.027 1.00 85.00 326 PRO A C 1
ATOM 2574 O O . PRO A 1 326 ? 9.532 -4.262 -9.138 1.00 85.00 326 PRO A O 1
ATOM 2577 N N . ALA A 1 327 ? 9.601 -4.075 -6.907 1.00 81.69 327 ALA A N 1
ATOM 2578 C CA . ALA A 1 327 ? 10.405 -2.859 -6.908 1.00 81.69 327 ALA A CA 1
ATOM 2579 C C . ALA A 1 327 ? 11.903 -3.190 -7.001 1.00 81.69 327 ALA A C 1
ATOM 2581 O O . ALA A 1 327 ? 12.458 -3.874 -6.142 1.00 81.69 327 ALA A O 1
ATOM 2582 N N . SER A 1 328 ? 12.593 -2.642 -8.005 1.00 84.06 328 SER A N 1
ATOM 2583 C CA . SER A 1 328 ? 14.055 -2.768 -8.142 1.00 84.06 328 SER A CA 1
ATOM 2584 C C . SER A 1 328 ? 14.835 -1.863 -7.176 1.00 84.06 328 SER A C 1
ATOM 2586 O O . SER A 1 328 ? 16.027 -2.075 -6.945 1.00 84.06 328 SER A O 1
ATOM 2588 N N . ARG A 1 329 ? 14.185 -0.839 -6.599 1.00 85.25 329 ARG A N 1
ATOM 2589 C CA . ARG A 1 329 ? 14.783 0.136 -5.672 1.00 85.25 329 ARG A CA 1
ATOM 2590 C C . ARG A 1 329 ? 13.786 0.515 -4.576 1.00 85.25 329 ARG A C 1
ATOM 2592 O O . ARG A 1 329 ? 12.662 0.889 -4.875 1.00 85.25 329 ARG A O 1
ATOM 2599 N N . ILE A 1 330 ? 14.244 0.518 -3.323 1.00 87.56 330 ILE A N 1
ATOM 2600 C CA . ILE A 1 330 ? 13.454 0.923 -2.137 1.00 87.56 330 ILE A CA 1
ATOM 2601 C C . ILE A 1 330 ? 14.110 2.073 -1.349 1.00 87.56 330 ILE A C 1
ATOM 2603 O O . ILE A 1 330 ? 13.872 2.276 -0.161 1.00 87.56 330 ILE A O 1
ATOM 2607 N N . GLY A 1 331 ? 14.994 2.827 -2.007 1.00 87.38 331 GLY A N 1
ATOM 2608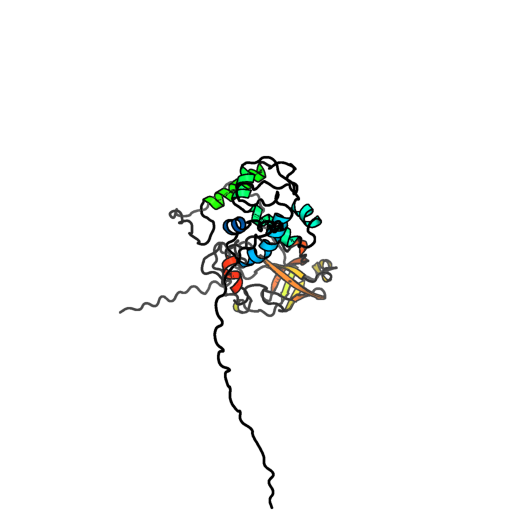 C CA . GLY A 1 331 ? 15.624 4.016 -1.434 1.00 87.38 331 GLY A CA 1
ATOM 2609 C C . GLY A 1 331 ? 16.455 3.742 -0.174 1.00 87.38 331 GLY A C 1
ATOM 2610 O O . GLY A 1 331 ? 17.167 2.738 -0.077 1.00 87.38 331 GLY A O 1
ATOM 2611 N N . TRP A 1 332 ? 16.389 4.669 0.786 1.00 86.19 332 TRP A N 1
ATOM 2612 C CA . TRP A 1 332 ? 17.153 4.616 2.039 1.00 86.19 332 TRP A CA 1
ATOM 2613 C C . TRP A 1 332 ? 16.780 3.420 2.926 1.00 86.19 332 TRP A C 1
ATOM 2615 O O . TRP A 1 332 ? 17.625 2.963 3.695 1.00 86.19 332 TRP A O 1
ATOM 2625 N N . TYR A 1 333 ? 15.578 2.864 2.744 1.00 79.00 333 TYR A N 1
ATOM 2626 C CA . TYR A 1 333 ? 15.076 1.704 3.480 1.00 79.00 333 TYR A CA 1
ATOM 2627 C C . TYR A 1 333 ? 15.897 0.430 3.223 1.00 79.00 333 TYR A C 1
ATOM 2629 O O . TYR A 1 333 ? 16.016 -0.426 4.094 1.00 79.00 333 TYR A O 1
ATOM 2637 N N . SER A 1 334 ? 16.556 0.326 2.060 1.00 78.88 334 SER A N 1
ATOM 2638 C CA . SER A 1 334 ? 17.426 -0.812 1.706 1.00 78.88 334 SER A CA 1
ATOM 2639 C C . SER A 1 334 ? 18.524 -1.104 2.735 1.00 78.88 334 SER A C 1
ATOM 2641 O O . SER A 1 334 ? 18.916 -2.256 2.905 1.00 78.88 334 SER A O 1
ATOM 2643 N N . ARG A 1 335 ? 18.997 -0.079 3.455 1.00 70.38 335 ARG A N 1
ATOM 2644 C CA . ARG A 1 335 ? 20.025 -0.212 4.499 1.00 70.38 335 ARG A CA 1
ATOM 2645 C C . ARG A 1 335 ? 19.481 -0.702 5.844 1.00 70.38 335 ARG A C 1
ATOM 2647 O O . ARG A 1 335 ? 20.278 -1.091 6.686 1.00 70.38 335 ARG A O 1
ATOM 2654 N N . ARG A 1 336 ? 18.159 -0.667 6.037 1.00 63.94 336 ARG A N 1
ATOM 2655 C CA . ARG A 1 336 ? 17.466 -0.888 7.319 1.00 63.94 336 ARG A CA 1
ATOM 2656 C C . ARG A 1 336 ? 16.400 -1.986 7.260 1.00 63.94 336 ARG A C 1
ATOM 2658 O O . ARG A 1 336 ? 15.774 -2.280 8.268 1.00 63.94 336 ARG A O 1
ATOM 2665 N N . ALA A 1 337 ? 16.225 -2.646 6.112 1.00 58.12 337 ALA A N 1
ATOM 2666 C CA . ALA A 1 337 ? 15.205 -3.680 5.904 1.00 58.12 337 ALA A CA 1
ATOM 2667 C C . ALA A 1 337 ? 15.276 -4.864 6.895 1.00 58.12 337 ALA A C 1
ATOM 2669 O O . ALA A 1 337 ? 14.296 -5.583 7.045 1.00 58.12 337 ALA A O 1
ATOM 2670 N N . LYS A 1 338 ? 16.414 -5.072 7.572 1.00 49.00 338 LYS A N 1
ATOM 2671 C CA . LYS A 1 338 ? 16.581 -6.108 8.606 1.00 49.00 338 LYS A CA 1
ATOM 2672 C C . LYS A 1 338 ? 16.064 -5.696 9.991 1.00 49.00 338 LYS A C 1
ATOM 2674 O O . LYS A 1 338 ? 15.769 -6.580 10.783 1.00 49.00 338 LYS A O 1
ATOM 2679 N N . ASP A 1 339 ? 15.927 -4.396 10.253 1.00 51.31 339 ASP A N 1
ATOM 2680 C CA . ASP A 1 339 ? 15.600 -3.843 11.577 1.00 51.31 339 ASP A CA 1
ATOM 2681 C C . ASP A 1 339 ? 14.104 -3.487 11.700 1.00 51.31 339 ASP A C 1
ATOM 2683 O O . ASP A 1 339 ? 13.598 -3.216 12.783 1.00 51.31 339 ASP A O 1
ATOM 2687 N N . ALA A 1 340 ? 13.368 -3.490 10.585 1.00 49.34 340 ALA A N 1
ATOM 2688 C CA . ALA A 1 340 ? 11.992 -3.001 1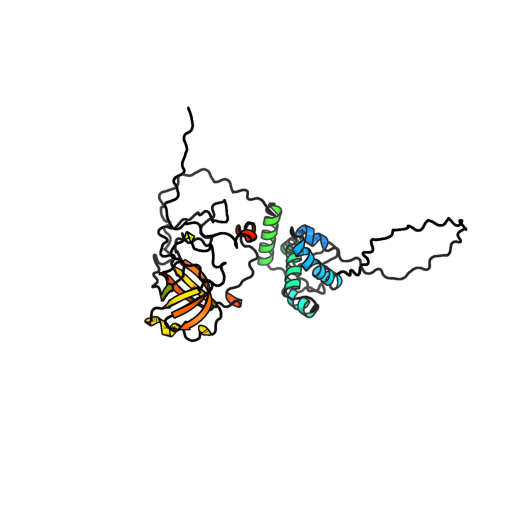0.509 1.00 49.34 340 ALA A CA 1
ATOM 2689 C C . ALA A 1 340 ? 10.958 -3.829 11.292 1.00 49.34 340 ALA A C 1
ATOM 2691 O O . ALA A 1 340 ? 9.905 -3.303 11.638 1.00 49.34 340 ALA A O 1
ATOM 2692 N N . MET A 1 341 ? 11.239 -5.106 11.569 1.00 41.59 341 MET A N 1
ATOM 2693 C CA . MET A 1 341 ? 10.300 -5.999 12.263 1.00 41.59 341 MET A CA 1
ATOM 2694 C C . MET A 1 341 ? 10.370 -5.897 13.798 1.00 41.59 341 MET A C 1
ATOM 2696 O O . MET A 1 341 ? 9.593 -6.560 14.475 1.00 41.59 341 MET A O 1
ATOM 2700 N N . SER A 1 342 ? 11.292 -5.103 14.363 1.00 45.66 342 SER A N 1
ATOM 2701 C CA . SER A 1 342 ? 11.575 -5.099 15.809 1.00 45.66 342 SER A CA 1
ATOM 2702 C C . SER A 1 342 ? 11.396 -3.754 16.524 1.00 45.66 342 SER A C 1
ATOM 2704 O O . SER A 1 342 ? 11.721 -3.671 17.706 1.00 45.66 342 SER A O 1
ATOM 2706 N N . VAL A 1 343 ? 10.924 -2.698 15.854 1.00 52.81 343 VAL A N 1
ATOM 2707 C CA . VAL A 1 343 ? 10.876 -1.334 16.429 1.00 52.81 343 VAL A CA 1
ATOM 2708 C C . VAL A 1 343 ? 9.412 -0.861 16.551 1.00 52.81 343 VAL A C 1
ATOM 2710 O O . VAL A 1 343 ? 8.585 -1.206 15.704 1.00 52.81 343 VAL A O 1
ATOM 2713 N N . ARG A 1 344 ? 9.080 -0.130 17.631 1.00 51.31 344 ARG A N 1
ATOM 2714 C CA . ARG A 1 344 ? 7.742 0.422 17.968 1.00 51.31 344 ARG A CA 1
ATOM 2715 C C . ARG A 1 344 ? 7.627 1.909 17.616 1.00 51.31 344 ARG A C 1
ATOM 2717 O O . ARG A 1 344 ? 8.654 2.560 17.465 1.00 51.31 344 ARG A O 1
ATOM 2724 N N . SER A 1 345 ? 6.402 2.404 17.404 1.00 46.44 345 SER A N 1
ATOM 2725 C CA . SER A 1 345 ? 6.175 3.802 17.017 1.00 46.44 345 SER A CA 1
ATOM 2726 C C . SER A 1 345 ? 6.684 4.739 18.106 1.00 46.44 345 SER A C 1
ATOM 2728 O O . SER A 1 345 ? 6.282 4.612 19.255 1.00 46.44 345 SER A O 1
ATOM 2730 N N . ASP A 1 346 ? 7.546 5.681 17.732 1.00 53.84 346 ASP A N 1
ATOM 2731 C CA . ASP A 1 346 ? 7.877 6.817 18.589 1.00 53.84 346 ASP A CA 1
ATOM 2732 C C . ASP A 1 346 ? 6.736 7.844 18.470 1.00 53.84 346 ASP A C 1
ATOM 2734 O O . ASP A 1 346 ? 6.209 8.055 17.371 1.00 53.84 346 ASP A O 1
ATOM 2738 N N . SER A 1 347 ? 6.354 8.487 19.573 1.00 45.97 347 SER A N 1
ATOM 2739 C CA . SER A 1 347 ? 5.309 9.523 19.690 1.00 45.97 347 SER A CA 1
ATOM 2740 C C . SER A 1 347 ? 5.616 10.769 18.847 1.00 45.97 347 SER A C 1
ATOM 2742 O O . SER A 1 347 ? 6.014 11.823 19.338 1.00 45.97 347 SER A O 1
ATOM 2744 N N . GLN A 1 348 ? 5.454 10.666 17.528 1.00 49.62 348 GLN A N 1
ATOM 2745 C CA . GLN A 1 348 ? 5.735 11.749 16.581 1.00 49.62 348 GLN A CA 1
ATOM 2746 C C . GLN A 1 348 ? 4.512 12.622 16.259 1.00 49.62 348 GLN A C 1
ATOM 2748 O O . GLN A 1 348 ? 4.655 13.596 15.511 1.00 49.62 348 GLN A O 1
ATOM 2753 N N . LEU A 1 349 ? 3.324 12.308 16.788 1.00 45.16 349 LEU A N 1
ATOM 2754 C CA . LEU A 1 349 ? 2.105 13.086 16.531 1.00 45.16 349 LEU A CA 1
ATOM 2755 C C . LEU A 1 349 ? 1.862 14.186 17.581 1.00 45.16 349 LEU A C 1
ATOM 2757 O O . LEU A 1 349 ? 1.005 15.040 17.358 1.00 45.16 349 LEU A O 1
ATOM 2761 N N . SER A 1 350 ? 2.643 14.226 18.669 1.00 34.53 350 SER A N 1
ATOM 2762 C CA . SER A 1 350 ? 2.557 15.262 19.711 1.00 34.53 350 SER A CA 1
ATOM 2763 C C . SER A 1 350 ? 3.803 16.171 19.722 1.00 34.53 350 SER A C 1
ATOM 2765 O O . SER A 1 350 ? 4.921 15.675 19.578 1.00 34.53 350 SER A O 1
ATOM 2767 N N . PRO A 1 351 ? 3.658 17.502 19.877 1.00 33.75 351 PRO A N 1
ATOM 2768 C CA . PRO A 1 351 ? 4.766 18.459 19.771 1.00 33.75 351 PRO A CA 1
ATOM 2769 C C . PRO A 1 351 ? 5.688 18.575 21.004 1.00 33.75 351 PRO A C 1
ATOM 2771 O O . PRO A 1 351 ? 6.578 19.418 20.988 1.00 33.75 351 PRO A O 1
ATOM 2774 N N . GLU A 1 352 ? 5.532 17.778 22.066 1.00 34.56 352 GLU A N 1
ATOM 2775 C CA . GLU A 1 352 ? 6.090 18.161 23.381 1.00 34.56 352 GLU A CA 1
ATOM 2776 C C . GLU A 1 352 ? 7.488 17.630 23.757 1.00 34.56 352 GLU A C 1
ATOM 2778 O O . GLU A 1 352 ? 8.031 18.066 24.765 1.00 34.56 352 GLU A O 1
ATOM 2783 N N . ASN A 1 353 ? 8.160 16.798 22.955 1.00 34.53 353 ASN A N 1
ATOM 2784 C CA . ASN A 1 353 ? 9.483 16.262 23.335 1.00 34.53 353 ASN A CA 1
ATOM 2785 C C . ASN A 1 353 ? 10.667 16.938 22.621 1.00 34.53 353 ASN A C 1
ATOM 2787 O O . ASN A 1 353 ? 11.518 16.278 22.023 1.00 34.53 353 ASN A O 1
ATOM 2791 N N . SER A 1 354 ? 10.750 18.269 22.715 1.00 36.28 354 SER A N 1
ATOM 2792 C CA . SER A 1 354 ? 11.983 19.015 22.423 1.00 36.28 354 SER A CA 1
ATOM 2793 C C . SER A 1 354 ? 12.327 20.014 23.532 1.00 36.28 354 SER A C 1
ATOM 2795 O O . SER A 1 354 ? 12.364 21.222 23.311 1.00 36.28 354 SER A O 1
ATOM 2797 N N . SER A 1 355 ? 12.615 19.518 24.729 1.00 34.41 355 SER A N 1
ATOM 2798 C CA . SER A 1 355 ? 13.445 20.238 25.696 1.00 34.41 355 SER A CA 1
ATOM 2799 C C . SER A 1 355 ? 14.727 19.440 25.904 1.00 34.41 355 SER A C 1
ATOM 2801 O O . SER A 1 355 ? 14.774 18.445 26.622 1.00 34.41 355 SER A O 1
ATOM 2803 N N . GLY A 1 356 ? 15.771 19.851 25.182 1.00 32.81 356 GLY A N 1
ATOM 2804 C CA . GLY A 1 356 ? 17.134 19.443 25.482 1.00 32.81 356 GLY A CA 1
ATOM 2805 C C . GLY A 1 356 ? 17.538 20.057 26.815 1.00 32.81 356 GLY A C 1
ATOM 2806 O O . GLY A 1 356 ? 17.568 21.278 26.947 1.00 32.81 356 GLY A O 1
ATOM 2807 N N . ASP A 1 357 ? 17.816 19.195 27.782 1.00 28.52 357 ASP A N 1
ATOM 2808 C CA . ASP A 1 357 ? 18.506 19.535 29.017 1.00 28.52 357 ASP A CA 1
ATOM 2809 C C . ASP A 1 357 ? 19.972 19.827 28.659 1.00 28.52 357 ASP A C 1
ATOM 2811 O O . ASP A 1 357 ? 20.760 18.919 28.382 1.00 28.52 357 ASP A O 1
ATOM 2815 N N . VAL A 1 358 ? 20.308 21.111 28.531 1.00 37.12 358 VAL A N 1
ATOM 2816 C CA . VAL A 1 358 ? 21.698 21.572 28.513 1.00 37.12 358 VAL A CA 1
ATOM 2817 C C . VAL A 1 358 ? 22.082 21.732 29.974 1.00 37.12 358 VAL A C 1
ATOM 2819 O O . VAL A 1 358 ? 21.795 22.754 30.589 1.00 37.12 358 VAL A O 1
ATOM 2822 N N . GLY A 1 359 ? 22.676 20.680 30.532 1.00 29.47 359 GLY A N 1
ATOM 2823 C CA . GLY A 1 359 ? 23.353 20.755 31.816 1.00 29.47 359 GLY A CA 1
ATOM 2824 C C . GLY A 1 359 ? 24.557 21.682 31.691 1.00 29.47 359 GLY A C 1
ATOM 2825 O O . GLY A 1 359 ? 25.551 21.329 31.056 1.00 29.47 359 GLY A O 1
ATOM 2826 N N . ASP A 1 360 ? 24.429 22.870 32.273 1.00 35.66 360 ASP A N 1
ATOM 2827 C CA . ASP A 1 360 ? 25.544 23.729 32.648 1.00 35.66 360 ASP A CA 1
ATOM 2828 C C . ASP A 1 360 ? 26.328 23.035 33.773 1.00 35.66 360 ASP A C 1
ATOM 2830 O O . ASP A 1 360 ? 25.854 22.948 34.905 1.00 35.66 360 ASP A O 1
ATOM 2834 N N . ASP A 1 361 ? 27.527 22.550 33.457 1.00 32.62 361 ASP A N 1
ATOM 2835 C CA . ASP A 1 361 ? 28.542 22.161 34.436 1.00 32.62 361 ASP A CA 1
ATOM 2836 C C . ASP A 1 361 ? 29.822 22.960 34.144 1.00 32.62 361 ASP A C 1
ATOM 2838 O O . ASP A 1 361 ? 30.635 22.581 33.303 1.00 32.62 361 ASP A O 1
ATOM 2842 N N . GLU A 1 362 ? 30.001 24.071 34.857 1.00 29.62 362 GLU A N 1
ATOM 2843 C CA . GLU A 1 362 ? 31.313 24.525 35.331 1.00 29.62 362 GLU A CA 1
ATOM 2844 C C . GLU A 1 362 ? 31.138 25.212 36.690 1.00 29.62 362 GLU A C 1
ATOM 2846 O O . GLU A 1 362 ? 30.155 25.922 36.934 1.00 29.62 362 GLU A O 1
ATOM 2851 N N . PRO A 1 363 ? 32.090 24.981 37.598 1.00 46.38 363 PRO A N 1
ATOM 2852 C CA . PRO A 1 363 ? 32.814 26.134 38.133 1.00 46.38 363 PRO A CA 1
ATOM 2853 C C . PRO A 1 363 ? 34.331 26.090 37.919 1.00 46.38 363 PRO A C 1
ATOM 2855 O O . PRO A 1 363 ? 34.926 24.987 37.986 1.00 46.38 363 PRO A O 1
#

Sequence (363 aa):
MATRISRKKDAPEPKTRPKKAPPKRRSKTPSVETPAPSATEPPSPPCIDWIFEETTKHRRSWDKIAPVLRALAAAHPELIPDGPDKVRPWATGLHEVLFQLHPEFSRKLIREALEAVSRTRRYQEALVAGGPRYDIEGRVRGEVSQEQRDMAATALQQRLSGTGGPACAAPVPPPMVERPTPNAPDGPDLLPERISYRPIGVLSTPWQHEDEMPIHAAVEGIEGVITLDPRLVDGLPYLDGFSHVIALYDFDRVREFRLRVKPPLDDRERGIFATRLPCRPNPIGVSVLELVRIDPPRIHVKNVDMLNGTPVLDIKPYIPEFDSWPASRIGWYSRRAKDAMSVRSDSQLSPENSSGDVGDDEP

pLDDT: mean 73.35, std 22.49, range [27.48, 98.56]

Foldseek 3Di:
DDDDDDDDDDDDDDDDDDDDDDDDDDDDDDDDDDDDDPDPPQPDQQPCVLLVVFFDPDPVLCVLQVVVLSVLCSVQCQCPPSDLQRHAAAAPPLLVVCCVVCVVDDSVSSVSNVVSNCLGLSVLVNLLVKAFHAHSNRDGDDIRDPVSNVVSVVSNVCVVVVVPDDDDPDPDDDPDPPDDPDPDPPDPPPDDPDDDFDFQWWKAFPAADQQPFALALLDWDGKIKTQGDLVCQVVCPPLVVAQKKKWKFAPVLAPAADQWDARPQHPDIDGVVLDQDQRHPGRIHIDIWGFDDDDPVMTMTISDRDHGGIGTRDMGGDDCVPNPDDDPDSPPCVVRVVPSSPDGGDPPSDDPPPDDPPDDDDD